Protein AF-A0A1W9PV02-F1 (afdb_monomer_lite)

pLDDT: mean 83.97, std 14.7, range [39.72, 98.38]

Radius of gyration: 19.06 Å; chains: 1; bounding box: 43×44×53 Å

Foldseek 3Di:
DQAAKWKAAPPPRDIDRDDQQDQADPPPRGRAIAIDGDQDLCCLVVLVVQLVPPPQALCSPVNLALAPDQDPDDPRHHSFDWDQPCVVCVVVVHRGDIDRQNLPGPLRHLCSLLVRLSCRNVVADAADDDDPVSVVVVVVVVHDYDDDPDDPVVVLVVQVVVQVVPPPHDRDDPALSGNSNLQSLLSSLVSQFQVCLVVDDPPPAQASTEEDQEDEDDDDPCSNVNSVQVNVVVCCSNRRYVDGHHYDD

Sequence (249 aa):
MSENLYVECLDCGYQEDYCPNEFYCPKCNGKWRIARYGENPALGKKLLERIQHRPFDLWRYIELLPIKERPDISMSEGGTPLHHAKDLGMMLGLKNLYIKDERQNPTNSFKDRQAVITMSALQKELPSLVPVEKMREVAIYGTQVIKVTASYDQTKAVAAQFAKQQTGSLYLEKGTQSVPTLEAMKTVGFEIAEQLAEKLPKEGAATPWRTPDWYFQALSGGVGAVGVMKGYRELRRMGLVDSVPKIAG

Structure (mmCIF, N/CA/C/O backbone):
data_AF-A0A1W9PV02-F1
#
_entry.id   AF-A0A1W9PV02-F1
#
loop_
_atom_site.group_PDB
_atom_site.id
_atom_site.type_symbol
_atom_site.label_atom_id
_atom_site.label_alt_id
_atom_site.label_comp_id
_atom_site.label_asym_id
_atom_site.label_entity_id
_atom_site.label_seq_id
_atom_site.pdbx_PDB_ins_code
_atom_site.Cartn_x
_atom_site.Cartn_y
_atom_site.Cartn_z
_atom_site.occupancy
_atom_site.B_iso_or_equiv
_atom_site.auth_seq_id
_atom_site.auth_comp_id
_atom_site.auth_asym_id
_atom_site.auth_atom_id
_atom_site.pdbx_PDB_model_num
ATOM 1 N N . MET A 1 1 ? 3.272 17.953 0.849 1.00 52.72 1 MET A N 1
ATOM 2 C CA . MET A 1 1 ? 1.861 17.957 1.279 1.00 52.72 1 MET A CA 1
ATOM 3 C C . MET A 1 1 ? 1.024 17.359 0.165 1.00 52.72 1 MET A C 1
ATOM 5 O O . MET A 1 1 ? 1.331 17.626 -0.994 1.00 52.72 1 MET A O 1
ATOM 9 N N . SER A 1 2 ? 0.048 16.518 0.503 1.00 60.38 2 SER A N 1
ATOM 10 C CA . SER A 1 2 ? -0.931 15.979 -0.442 1.00 60.38 2 SER A CA 1
ATOM 11 C C . SER A 1 2 ? -1.824 17.118 -0.941 1.00 60.38 2 SER A C 1
ATOM 13 O O . SER A 1 2 ? -2.666 17.634 -0.212 1.00 60.38 2 SER A O 1
ATOM 15 N N . GLU 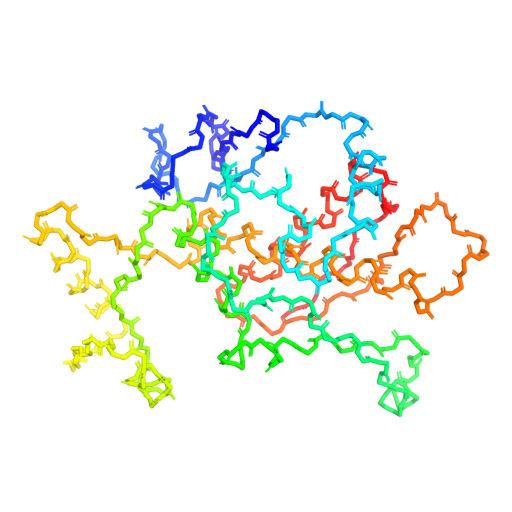A 1 3 ? -1.578 17.583 -2.166 1.00 64.88 3 GLU A N 1
ATOM 16 C CA . GLU A 1 3 ? -2.359 18.666 -2.771 1.00 64.88 3 GLU A CA 1
ATOM 17 C C . GLU A 1 3 ? -3.797 18.176 -3.017 1.00 64.88 3 GLU A C 1
ATOM 19 O O . GLU A 1 3 ? -4.015 17.152 -3.670 1.00 64.88 3 GLU A O 1
ATOM 24 N N . ASN A 1 4 ? -4.780 18.906 -2.481 1.00 79.56 4 ASN A N 1
ATOM 25 C CA . ASN A 1 4 ? -6.214 18.647 -2.653 1.00 79.56 4 ASN A CA 1
ATOM 26 C C . ASN A 1 4 ? -6.646 17.225 -2.236 1.00 79.56 4 ASN A C 1
ATOM 28 O O . ASN A 1 4 ? -7.285 16.510 -3.009 1.00 79.56 4 ASN A O 1
ATOM 32 N N . LEU A 1 5 ? -6.270 16.799 -1.026 1.00 89.44 5 LEU A N 1
ATOM 33 C CA . LEU A 1 5 ? -6.787 15.577 -0.408 1.00 89.44 5 LEU A CA 1
ATOM 34 C C . LEU A 1 5 ? -8.263 15.749 -0.022 1.00 89.44 5 LEU A C 1
ATOM 36 O O . LEU A 1 5 ? -8.593 16.611 0.787 1.00 89.44 5 LEU A O 1
ATOM 40 N N . TYR A 1 6 ? -9.119 14.865 -0.521 1.00 92.06 6 TYR A N 1
ATOM 41 C CA . TYR A 1 6 ? -10.520 14.746 -0.116 1.00 92.06 6 TYR A CA 1
ATOM 42 C C . TYR A 1 6 ? -10.904 13.272 0.029 1.00 92.06 6 TYR A C 1
ATOM 44 O O . TYR A 1 6 ? -10.173 12.370 -0.391 1.00 92.06 6 TYR A O 1
ATOM 52 N N . VAL A 1 7 ? -12.053 13.005 0.635 1.00 93.44 7 VAL A N 1
ATOM 53 C CA . VAL A 1 7 ? -12.627 11.664 0.726 1.00 93.44 7 VAL A CA 1
ATOM 54 C C . VAL A 1 7 ? -13.891 11.584 -0.104 1.00 93.44 7 VAL A C 1
ATOM 56 O O . VAL A 1 7 ? -14.725 12.478 -0.072 1.00 93.44 7 VAL A O 1
ATOM 59 N N . GLU A 1 8 ? -14.039 10.479 -0.824 1.00 94.50 8 GLU A N 1
ATOM 60 C CA . GLU A 1 8 ? -15.215 10.147 -1.620 1.00 94.50 8 GLU A CA 1
ATOM 61 C C . GLU A 1 8 ? -15.920 8.921 -1.018 1.00 94.50 8 GLU A C 1
ATOM 63 O O . GLU A 1 8 ? -15.282 7.916 -0.687 1.00 94.50 8 GLU A O 1
ATOM 68 N N . CYS A 1 9 ? -17.244 8.972 -0.882 1.00 94.62 9 CYS A N 1
ATOM 69 C CA . CYS A 1 9 ? -18.059 7.810 -0.540 1.00 94.62 9 CYS A CA 1
ATOM 70 C C . CYS A 1 9 ? -18.290 6.935 -1.778 1.00 94.62 9 CYS A C 1
ATOM 72 O O . CYS A 1 9 ? -18.848 7.401 -2.769 1.00 94.62 9 CYS A O 1
ATOM 74 N N . LEU A 1 10 ? -17.943 5.650 -1.697 1.00 92.56 10 LEU A N 1
ATOM 75 C CA . LEU A 1 10 ? -18.121 4.703 -2.801 1.00 92.56 10 LEU A CA 1
ATOM 76 C C . LEU A 1 10 ? -19.589 4.319 -3.052 1.00 92.56 10 LEU A C 1
ATOM 78 O O . LEU A 1 10 ? -19.902 3.855 -4.142 1.00 92.56 10 LEU A O 1
ATOM 82 N N . ASP A 1 11 ? -20.479 4.533 -2.077 1.00 94.00 11 ASP A N 1
ATOM 83 C CA . ASP A 1 11 ? -21.897 4.174 -2.197 1.00 94.00 11 ASP A CA 1
ATOM 84 C C . ASP A 1 11 ? -22.733 5.284 -2.861 1.00 94.00 11 ASP A C 1
ATOM 86 O O . ASP A 1 11 ? -23.641 4.998 -3.636 1.00 94.00 11 ASP A O 1
ATOM 90 N N . CYS A 1 12 ? -22.458 6.561 -2.556 1.00 96.06 12 CYS A N 1
ATOM 91 C CA . CYS A 1 12 ? -23.278 7.690 -3.030 1.00 96.06 12 CYS A CA 1
ATOM 92 C C . CYS A 1 12 ? -22.503 8.820 -3.725 1.00 96.06 12 CYS A C 1
ATOM 94 O O . CYS A 1 12 ? -23.112 9.822 -4.106 1.00 96.06 12 CYS A O 1
ATOM 96 N N . GLY A 1 13 ? -21.178 8.702 -3.847 1.00 95.81 13 GLY A N 1
ATOM 97 C CA . GLY A 1 13 ? -20.318 9.699 -4.488 1.00 95.81 13 GLY A CA 1
ATOM 98 C C . GLY A 1 13 ? -20.156 11.011 -3.715 1.00 95.81 13 GLY A C 1
ATOM 99 O O . GLY A 1 13 ? -19.596 11.957 -4.257 1.00 95.81 13 GLY A O 1
ATOM 100 N N . TYR A 1 14 ? -20.652 11.112 -2.475 1.00 96.19 14 TYR A N 1
ATOM 101 C CA . TYR A 1 14 ? -20.457 12.310 -1.651 1.00 96.19 14 TYR A CA 1
ATOM 102 C C . TYR A 1 14 ? -18.968 12.559 -1.399 1.00 96.19 14 TYR A C 1
ATOM 104 O O . TYR A 1 14 ? -18.235 11.616 -1.096 1.00 96.19 14 TYR A O 1
ATOM 112 N N . GLN A 1 15 ? -18.552 13.817 -1.522 1.00 95.50 15 GLN A N 1
ATOM 113 C CA . GLN A 1 15 ? -17.172 14.255 -1.358 1.00 95.50 15 GLN A CA 1
ATOM 114 C C . GLN A 1 15 ? -17.078 15.284 -0.239 1.00 95.50 15 GLN A C 1
ATOM 116 O O . GLN A 1 15 ? -17.941 16.154 -0.124 1.00 95.50 15 GLN A O 1
ATOM 121 N N . GLU A 1 16 ? -16.023 15.184 0.558 1.00 93.31 16 GLU A N 1
ATOM 122 C CA . GLU A 1 16 ? -15.741 16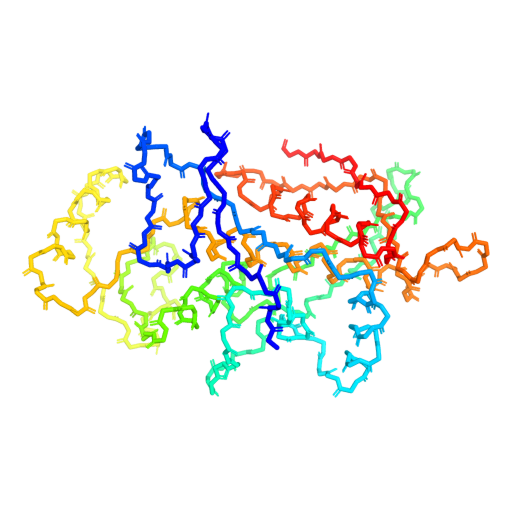.101 1.660 1.00 93.31 16 GLU A CA 1
ATOM 123 C C . GLU A 1 16 ? -14.251 16.118 1.996 1.00 93.31 16 GLU A C 1
ATOM 125 O O . GLU A 1 16 ? -13.491 15.239 1.575 1.00 93.31 16 GLU A O 1
ATOM 130 N N . ASP A 1 17 ? -13.839 17.106 2.783 1.00 91.50 17 ASP A N 1
ATOM 131 C CA . ASP A 1 17 ? -12.475 17.180 3.287 1.00 91.50 17 ASP A CA 1
ATOM 132 C C . ASP A 1 17 ? -12.152 15.972 4.171 1.00 91.50 17 ASP A C 1
ATOM 134 O O . ASP A 1 17 ? -12.984 15.448 4.915 1.00 91.50 17 ASP A O 1
ATOM 138 N N . TYR A 1 18 ? -10.908 15.503 4.095 1.00 89.19 18 TYR A N 1
ATOM 139 C CA . TYR A 1 18 ? -10.498 14.341 4.869 1.00 89.19 18 TYR A CA 1
ATOM 140 C C . TYR A 1 18 ? -10.452 14.637 6.375 1.00 89.19 18 TYR A C 1
ATOM 142 O O . TYR A 1 18 ? -9.609 15.403 6.847 1.00 89.19 18 TYR A O 1
ATOM 150 N N . CYS A 1 19 ? -11.297 13.935 7.133 1.00 84.81 19 CYS A N 1
ATOM 151 C CA . CYS A 1 19 ? -11.252 13.878 8.589 1.00 84.81 19 CYS A CA 1
ATOM 152 C C . CYS A 1 19 ? -10.965 12.436 9.065 1.00 84.81 19 CYS A C 1
ATOM 154 O O . CYS A 1 19 ? -11.769 11.535 8.810 1.00 84.81 19 CYS A O 1
ATOM 156 N N . PRO A 1 20 ? -9.856 12.179 9.790 1.00 78.44 20 PRO A N 1
ATOM 157 C CA . PRO A 1 20 ? -9.449 10.826 10.198 1.00 78.44 20 PRO A CA 1
ATOM 158 C C . PRO A 1 20 ? -10.357 10.194 11.273 1.00 78.44 20 PRO A C 1
ATOM 160 O O . PRO A 1 20 ? -10.307 8.984 11.497 1.00 78.44 20 PRO A O 1
ATOM 163 N N . ASN A 1 21 ? -11.186 11.003 11.943 1.00 77.69 21 ASN A N 1
ATOM 164 C CA . ASN A 1 21 ? -12.129 10.551 12.973 1.00 77.69 21 ASN A CA 1
ATOM 165 C C . ASN A 1 21 ? -13.513 10.187 12.412 1.00 77.69 21 ASN A C 1
ATOM 167 O O . ASN A 1 21 ? -14.372 9.707 13.154 1.00 77.69 21 ASN A O 1
ATOM 171 N N . GLU A 1 22 ? -13.743 10.403 11.118 1.00 82.69 22 GLU A N 1
ATOM 172 C CA . GLU A 1 22 ? -15.023 10.131 10.479 1.00 82.69 22 GLU A CA 1
ATOM 173 C C . GLU A 1 22 ? -14.954 8.854 9.645 1.00 82.69 22 GLU A C 1
ATOM 175 O O . GLU A 1 22 ? -14.157 8.716 8.718 1.00 82.69 22 GLU A O 1
ATOM 180 N N . PHE A 1 23 ? -15.839 7.907 9.941 1.00 82.75 23 PHE A N 1
ATOM 181 C CA . PHE A 1 23 ? -15.818 6.582 9.312 1.00 82.75 23 PHE A CA 1
ATOM 182 C C . PHE A 1 23 ? -16.976 6.344 8.347 1.00 82.75 23 PHE A C 1
ATOM 184 O O . PHE A 1 23 ? -16.875 5.501 7.460 1.00 82.75 23 PHE A O 1
ATOM 191 N N . TYR A 1 24 ? -18.075 7.077 8.511 1.00 89.31 24 TYR A N 1
ATOM 192 C CA . TYR A 1 24 ? -19.290 6.897 7.727 1.00 89.31 24 TYR A CA 1
ATOM 193 C C . TYR A 1 24 ? -19.567 8.140 6.902 1.00 89.31 24 TYR A C 1
ATOM 195 O O . TYR A 1 24 ? -19.273 9.251 7.330 1.00 89.31 24 TYR A O 1
ATOM 203 N N . CYS A 1 25 ? -20.141 7.945 5.721 1.00 91.69 25 CYS A N 1
ATOM 204 C CA . CYS A 1 25 ? -20.588 9.059 4.904 1.00 91.69 25 CYS A CA 1
ATOM 205 C C . CYS A 1 25 ? -21.727 9.808 5.621 1.00 91.69 25 CYS A C 1
ATOM 207 O O . CYS A 1 25 ? -22.730 9.169 5.954 1.00 91.69 25 CYS A O 1
ATOM 209 N N . PRO A 1 26 ? -21.653 11.139 5.794 1.00 93.31 26 PRO A N 1
ATOM 210 C CA . PRO A 1 26 ? -22.709 11.902 6.463 1.00 93.31 26 PRO A CA 1
ATOM 211 C C . PRO A 1 26 ? -24.018 11.943 5.657 1.00 93.31 26 PRO A C 1
ATOM 213 O O . PRO A 1 26 ? -25.077 12.208 6.217 1.00 93.31 26 PRO A O 1
ATOM 216 N N . LYS A 1 27 ? -23.969 11.650 4.348 1.00 95.12 27 LYS A N 1
ATOM 217 C CA . LYS A 1 27 ? -25.133 11.679 3.449 1.00 95.12 27 LYS A CA 1
ATOM 218 C C . LYS A 1 27 ? -25.919 10.366 3.412 1.00 95.12 27 LYS A C 1
ATOM 220 O O . LYS A 1 27 ? -27.142 10.392 3.462 1.00 95.12 27 LYS A O 1
ATOM 225 N N . CYS A 1 28 ? -25.239 9.226 3.270 1.00 95.00 28 CYS A N 1
ATOM 226 C CA . CYS A 1 28 ? -25.895 7.917 3.105 1.00 95.00 28 CYS A CA 1
ATOM 227 C C . CYS A 1 28 ? -25.562 6.902 4.206 1.00 95.00 28 CYS A C 1
ATOM 229 O O . CYS A 1 28 ? -26.028 5.767 4.145 1.00 95.00 28 CYS A O 1
ATOM 231 N N . ASN A 1 29 ? -24.733 7.278 5.186 1.00 92.81 29 ASN A N 1
ATOM 232 C CA . ASN A 1 29 ? -24.205 6.386 6.221 1.00 92.81 29 ASN A CA 1
ATOM 233 C C . ASN A 1 29 ? -23.394 5.188 5.671 1.00 92.81 29 ASN A C 1
ATOM 235 O O . ASN A 1 29 ? -23.190 4.182 6.355 1.00 92.81 29 ASN A O 1
ATOM 239 N N . GLY A 1 30 ? -22.922 5.298 4.424 1.00 89.81 30 GLY A N 1
ATOM 240 C CA . GLY A 1 30 ? -22.062 4.320 3.765 1.00 89.81 30 GLY A CA 1
ATOM 241 C C . GLY A 1 30 ? -20.729 4.152 4.489 1.00 89.81 30 GLY A C 1
ATOM 242 O O . GLY A 1 30 ? -20.164 5.120 5.003 1.00 89.81 30 GLY A O 1
ATOM 243 N N . LYS A 1 31 ? -20.226 2.915 4.541 1.00 88.00 31 LYS A N 1
ATOM 244 C CA . LYS A 1 31 ? -19.002 2.552 5.288 1.00 88.00 31 LYS A CA 1
ATOM 245 C C . LYS A 1 31 ? -17.740 2.597 4.433 1.00 88.00 31 LYS A C 1
ATOM 247 O O . LYS A 1 31 ? -16.636 2.516 4.960 1.00 88.00 31 LYS A O 1
ATOM 252 N N . TRP A 1 32 ? -17.907 2.667 3.117 1.00 88.31 32 TRP A N 1
ATOM 253 C CA . TRP A 1 32 ? -16.809 2.599 2.168 1.00 88.31 32 TRP A CA 1
ATOM 254 C C . TRP A 1 32 ? -16.475 3.997 1.678 1.00 88.31 32 TRP A C 1
ATOM 256 O O . TRP A 1 32 ? -17.158 4.578 0.834 1.00 88.31 32 TRP A O 1
ATOM 266 N N . ARG A 1 33 ? -15.413 4.541 2.260 1.00 90.88 33 ARG A N 1
ATOM 267 C CA . ARG A 1 33 ? -14.875 5.861 1.961 1.00 90.88 33 ARG A CA 1
ATOM 268 C C . ARG A 1 33 ? -13.450 5.700 1.450 1.00 90.88 33 ARG A C 1
ATOM 270 O O . ARG A 1 33 ? -12.713 4.844 1.935 1.00 90.88 33 ARG A O 1
ATOM 277 N N . ILE A 1 34 ? -13.065 6.490 0.457 1.00 91.75 34 ILE A N 1
ATOM 278 C CA . ILE A 1 34 ? -11.752 6.390 -0.180 1.00 91.75 34 ILE A CA 1
ATOM 279 C C . ILE A 1 34 ? -11.108 7.766 -0.290 1.00 91.75 34 ILE A C 1
ATOM 281 O O . ILE A 1 34 ? -11.747 8.720 -0.723 1.00 91.75 34 ILE A O 1
ATOM 285 N N . ALA A 1 35 ? -9.831 7.865 0.079 1.00 92.75 35 ALA A N 1
ATOM 286 C CA . ALA A 1 35 ? -9.073 9.087 -0.137 1.00 92.75 35 ALA A CA 1
ATOM 287 C C . ALA A 1 35 ? -8.781 9.284 -1.628 1.00 92.75 35 ALA A C 1
ATOM 289 O O . ALA A 1 35 ? -8.384 8.354 -2.351 1.00 92.75 35 ALA A O 1
ATOM 290 N N . ARG A 1 36 ? -8.947 10.521 -2.068 1.00 91.50 36 ARG A N 1
ATOM 291 C CA . ARG A 1 36 ? -8.633 11.029 -3.394 1.00 91.50 36 ARG A CA 1
ATOM 292 C C . ARG A 1 36 ? -7.700 12.217 -3.252 1.00 91.50 36 ARG A C 1
ATOM 294 O O . ARG A 1 36 ? -7.742 12.939 -2.266 1.00 91.50 36 ARG A O 1
ATOM 301 N N . TYR A 1 37 ? -6.867 12.395 -4.260 1.00 87.62 37 TYR A N 1
ATOM 302 C CA . TYR A 1 37 ? -5.889 13.468 -4.339 1.00 87.62 37 TYR A CA 1
ATOM 303 C C . TYR A 1 37 ? -6.182 14.231 -5.625 1.00 87.62 37 TYR A C 1
ATOM 305 O O . TYR A 1 37 ? -6.598 13.611 -6.612 1.00 87.62 37 TYR A O 1
ATOM 313 N N . GLY A 1 38 ? -6.013 15.552 -5.609 1.00 77.56 38 GLY A N 1
ATOM 314 C CA . GLY A 1 38 ? -6.254 16.371 -6.791 1.00 77.56 38 GLY A CA 1
ATOM 315 C C . GLY A 1 38 ? -5.418 15.907 -7.977 1.00 77.56 38 GLY A C 1
ATOM 316 O O . GLY A 1 38 ? -4.294 15.424 -7.823 1.00 77.56 38 GLY A O 1
ATOM 317 N N . GLU A 1 39 ? -5.970 16.059 -9.177 1.00 73.50 39 GLU A N 1
ATOM 318 C CA . GLU A 1 39 ? -5.234 15.743 -10.392 1.00 73.50 39 GLU A CA 1
ATOM 319 C C . GLU A 1 39 ? -4.128 16.778 -10.599 1.00 73.50 39 GLU A C 1
ATOM 321 O O . GLU A 1 39 ? -4.375 17.946 -10.888 1.00 73.50 39 GLU A O 1
ATOM 326 N N . ASN A 1 40 ? -2.885 16.334 -10.438 1.00 77.06 40 ASN A N 1
ATOM 327 C CA . ASN A 1 40 ? -1.705 17.119 -10.753 1.00 77.06 40 ASN A CA 1
ATOM 328 C C . ASN A 1 40 ? -0.850 16.320 -11.750 1.00 77.06 40 ASN A C 1
ATOM 330 O O . ASN A 1 40 ? -0.115 15.418 -11.340 1.00 77.06 40 ASN A O 1
ATOM 334 N N . PRO A 1 41 ? -0.916 16.641 -13.056 1.00 73.00 41 PRO A N 1
ATOM 335 C CA . PRO A 1 41 ? -0.160 15.935 -14.093 1.00 73.00 41 PRO A CA 1
ATOM 336 C C . PRO A 1 41 ? 1.361 15.949 -13.873 1.00 73.00 41 PRO A C 1
ATOM 338 O O . PRO A 1 41 ? 2.067 15.063 -14.345 1.00 73.00 41 PRO A O 1
ATOM 341 N N . ALA A 1 42 ? 1.882 16.932 -13.130 1.00 84.06 42 ALA A N 1
ATOM 342 C CA . ALA A 1 42 ? 3.302 17.028 -12.801 1.00 84.06 42 ALA A CA 1
ATOM 343 C C . ALA A 1 42 ? 3.695 16.238 -11.538 1.00 84.06 42 ALA A C 1
ATOM 345 O O . ALA A 1 42 ? 4.887 16.152 -11.231 1.00 84.06 42 ALA A O 1
ATOM 346 N N . LEU A 1 43 ? 2.732 15.674 -10.796 1.00 85.62 43 LEU A N 1
ATOM 347 C CA . LEU A 1 43 ? 2.987 15.005 -9.518 1.00 85.62 43 LEU A CA 1
ATOM 348 C C . LEU A 1 43 ? 3.916 13.804 -9.674 1.00 85.62 43 LEU A C 1
ATOM 350 O O . LEU A 1 43 ? 4.832 13.666 -8.873 1.00 85.62 43 LEU A O 1
ATOM 354 N N . GLY A 1 44 ? 3.744 12.991 -10.721 1.00 88.62 44 GLY A N 1
ATOM 355 C CA . GLY A 1 44 ? 4.618 11.843 -10.981 1.00 88.62 44 GLY A CA 1
ATOM 356 C C . GLY A 1 44 ? 6.082 12.255 -11.152 1.00 88.62 44 GLY A C 1
ATOM 357 O O . GLY A 1 44 ? 6.959 11.732 -10.468 1.00 88.62 44 GLY A O 1
ATOM 358 N N . LYS A 1 45 ? 6.348 13.261 -11.996 1.00 90.56 45 LYS A N 1
ATOM 359 C CA . LYS A 1 45 ? 7.705 13.788 -12.215 1.00 90.56 45 LYS A CA 1
ATOM 360 C C . LYS A 1 45 ? 8.299 14.389 -10.936 1.00 90.56 45 LYS A C 1
ATOM 362 O O . LYS A 1 45 ? 9.410 14.032 -10.555 1.00 90.56 45 LYS A O 1
ATOM 367 N N . LYS A 1 46 ? 7.538 15.245 -10.243 1.00 91.31 46 LYS A N 1
ATOM 368 C CA . LYS A 1 46 ? 7.958 15.851 -8.967 1.00 91.31 46 LYS A CA 1
ATOM 369 C C . LYS A 1 46 ? 8.233 14.794 -7.897 1.00 91.31 46 LYS A C 1
ATOM 371 O O . LYS A 1 46 ? 9.163 14.952 -7.113 1.00 91.31 46 LYS A O 1
ATOM 376 N N . LEU A 1 47 ? 7.430 13.730 -7.847 1.00 91.38 47 LEU A N 1
ATOM 377 C CA . LEU A 1 47 ? 7.633 12.623 -6.919 1.00 91.38 47 LEU A CA 1
ATOM 378 C C . LEU A 1 47 ? 8.972 11.942 -7.200 1.00 91.38 47 LEU A C 1
ATOM 380 O O . LEU A 1 47 ? 9.776 11.834 -6.282 1.00 91.38 47 LEU A O 1
ATOM 384 N N . LEU A 1 48 ? 9.248 11.566 -8.455 1.00 93.38 48 LEU A N 1
ATOM 385 C CA . LEU A 1 48 ? 10.515 10.930 -8.839 1.00 93.38 48 LEU A CA 1
ATOM 386 C C . LEU A 1 48 ? 11.741 11.768 -8.458 1.00 93.38 48 LEU A C 1
ATOM 388 O O . LEU A 1 48 ? 12.714 11.214 -7.959 1.00 93.38 48 LEU A O 1
ATOM 392 N N . GLU A 1 49 ? 11.692 13.087 -8.650 1.00 93.19 49 GLU A N 1
ATOM 393 C CA . GLU A 1 49 ? 12.772 14.000 -8.245 1.00 93.19 49 GLU A CA 1
ATOM 394 C C . GLU A 1 49 ? 12.968 14.004 -6.719 1.00 93.19 49 GLU A C 1
ATOM 396 O O . GLU A 1 49 ? 14.090 13.937 -6.224 1.00 93.19 49 GLU A O 1
ATOM 401 N N . ARG A 1 50 ? 11.875 14.032 -5.948 1.00 91.56 50 ARG A N 1
ATOM 402 C CA . ARG A 1 50 ? 11.931 14.119 -4.480 1.00 91.56 50 ARG A CA 1
ATOM 403 C C . ARG A 1 50 ? 12.379 12.829 -3.808 1.00 91.56 50 ARG A C 1
ATOM 405 O O . ARG A 1 50 ? 13.082 12.885 -2.800 1.00 91.56 50 ARG A O 1
ATOM 412 N N . ILE A 1 51 ? 11.945 11.675 -4.311 1.00 93.62 51 ILE A N 1
ATOM 413 C CA . ILE A 1 51 ? 12.216 10.393 -3.651 1.00 93.62 51 ILE A CA 1
ATOM 414 C C . ILE A 1 51 ? 13.677 9.955 -3.784 1.00 93.62 51 ILE A C 1
ATOM 416 O O . ILE A 1 51 ? 14.152 9.216 -2.929 1.00 93.62 51 ILE A O 1
ATOM 420 N N . GLN A 1 52 ? 14.424 10.443 -4.781 1.00 90.69 52 GLN A N 1
ATOM 421 C CA . GLN A 1 52 ? 15.841 10.092 -4.973 1.00 90.69 52 GLN A CA 1
ATOM 422 C C . GLN A 1 52 ? 16.704 10.335 -3.728 1.00 90.69 52 GLN A C 1
ATOM 424 O O . GLN A 1 52 ? 17.675 9.617 -3.506 1.00 90.69 52 GLN A O 1
ATOM 429 N N . HIS A 1 53 ? 16.333 11.311 -2.898 1.00 88.75 53 HIS A N 1
ATOM 430 C CA . HIS A 1 53 ? 17.071 11.687 -1.690 1.00 88.75 53 HIS A CA 1
ATOM 431 C C . HIS A 1 53 ? 16.446 11.153 -0.394 1.00 88.75 53 HIS A C 1
ATOM 433 O O . HIS A 1 53 ? 16.886 11.512 0.696 1.00 88.75 53 HIS A O 1
ATOM 439 N N . ARG A 1 54 ? 15.399 10.328 -0.490 1.00 92.31 54 ARG A N 1
ATOM 440 C CA . ARG A 1 54 ? 14.705 9.762 0.671 1.00 92.31 54 ARG A CA 1
ATOM 441 C C . ARG A 1 54 ? 15.181 8.340 0.952 1.00 92.31 54 ARG A C 1
ATOM 443 O O . ARG A 1 54 ? 15.517 7.628 0.002 1.00 92.31 54 ARG A O 1
ATOM 450 N N . PRO A 1 55 ? 15.147 7.894 2.220 1.00 93.25 55 PRO A N 1
ATOM 451 C CA . PRO A 1 55 ? 15.260 6.474 2.527 1.00 93.25 55 PRO A CA 1
ATOM 452 C C . PRO A 1 55 ? 14.179 5.673 1.788 1.00 93.25 55 PRO A C 1
ATOM 454 O O . PRO A 1 55 ? 13.137 6.204 1.383 1.00 93.25 55 PRO A O 1
ATOM 457 N N . PHE A 1 56 ? 14.447 4.388 1.571 1.00 95.00 56 PHE A N 1
ATOM 458 C CA . PHE A 1 56 ? 13.467 3.472 1.000 1.00 95.00 56 PHE A CA 1
ATOM 459 C C . PHE A 1 56 ? 12.600 2.902 2.125 1.00 95.00 56 PHE A C 1
ATOM 461 O O . PHE A 1 56 ? 12.837 1.797 2.591 1.00 95.00 56 PHE A O 1
ATOM 468 N N . ASP A 1 57 ? 11.641 3.699 2.590 1.00 93.12 57 ASP A N 1
ATOM 469 C CA . ASP A 1 57 ? 10.658 3.362 3.623 1.00 93.12 57 ASP A CA 1
ATOM 470 C C . ASP A 1 57 ? 9.246 3.798 3.177 1.00 93.12 57 ASP A C 1
ATOM 472 O O . ASP A 1 57 ? 9.055 4.337 2.081 1.00 93.12 57 ASP A O 1
ATOM 476 N N . LEU A 1 58 ? 8.233 3.575 4.015 1.00 93.06 58 LEU A N 1
ATOM 477 C CA . LEU A 1 58 ? 6.855 3.989 3.744 1.00 93.06 58 LEU A CA 1
ATOM 478 C C . LEU A 1 58 ? 6.733 5.508 3.499 1.00 93.06 58 LEU A C 1
ATOM 480 O O . LEU A 1 58 ? 5.936 5.947 2.662 1.00 93.06 58 LEU A O 1
ATOM 484 N N . TRP A 1 59 ? 7.532 6.313 4.205 1.00 92.19 59 TRP A N 1
ATOM 485 C CA . TRP A 1 59 ? 7.494 7.780 4.171 1.00 92.19 59 TRP A CA 1
ATOM 486 C C . TRP A 1 59 ? 8.072 8.374 2.895 1.00 92.19 59 TRP A C 1
ATOM 488 O O . TRP A 1 59 ? 7.800 9.537 2.576 1.00 92.19 59 TRP A O 1
ATOM 498 N N . ARG A 1 60 ? 8.795 7.567 2.115 1.00 93.44 60 ARG A N 1
ATOM 499 C CA . ARG A 1 60 ? 9.220 7.894 0.753 1.00 93.44 60 ARG A CA 1
ATOM 500 C C . ARG A 1 60 ? 8.085 8.482 -0.087 1.00 93.44 60 ARG A C 1
ATOM 502 O O . ARG A 1 60 ? 8.343 9.400 -0.861 1.00 93.44 60 ARG A O 1
ATOM 509 N N . TYR A 1 61 ? 6.844 8.035 0.115 1.00 93.38 61 TYR A N 1
ATOM 510 C CA . TYR A 1 61 ? 5.671 8.422 -0.681 1.00 93.38 61 TYR A CA 1
ATOM 511 C C . TYR A 1 61 ? 4.691 9.355 0.052 1.00 93.38 61 TYR A C 1
ATOM 513 O O . TYR A 1 61 ? 3.500 9.352 -0.260 1.00 93.38 61 TYR A O 1
ATOM 521 N N . ILE A 1 62 ? 5.156 10.142 1.028 1.00 90.81 62 ILE A N 1
ATOM 522 C CA . ILE A 1 62 ? 4.303 10.977 1.897 1.00 90.81 62 ILE A CA 1
ATOM 523 C C . ILE A 1 62 ? 3.330 11.909 1.154 1.00 90.81 62 ILE A C 1
ATOM 525 O O . ILE A 1 62 ? 2.221 12.135 1.628 1.00 90.81 62 ILE A O 1
ATOM 529 N N . GLU A 1 63 ? 3.680 12.421 -0.028 1.00 89.00 63 GLU A N 1
ATOM 530 C CA . GLU A 1 63 ? 2.780 13.252 -0.844 1.00 89.00 63 GLU A CA 1
ATOM 531 C C . GLU A 1 63 ? 1.521 12.527 -1.304 1.00 89.00 63 GLU A C 1
ATOM 533 O O . GLU A 1 63 ? 0.521 13.169 -1.617 1.00 89.00 63 GLU A O 1
ATOM 538 N N . LEU A 1 64 ? 1.580 11.202 -1.354 1.00 91.50 64 LEU A N 1
ATOM 539 C CA . LEU A 1 64 ? 0.470 10.344 -1.714 1.00 91.50 64 LEU A CA 1
ATOM 540 C C . LEU A 1 64 ? -0.193 9.774 -0.466 1.00 91.50 64 LEU A C 1
ATOM 542 O O . LEU A 1 64 ? -0.887 8.781 -0.578 1.00 91.50 64 LEU A O 1
ATOM 546 N N . LEU A 1 65 ? 0.025 10.314 0.726 1.00 91.75 65 LEU A N 1
ATOM 547 C CA . LEU A 1 65 ? -0.584 9.797 1.946 1.00 91.75 65 LEU A CA 1
ATOM 548 C C . LEU A 1 65 ? -1.506 10.851 2.568 1.00 91.75 65 LEU A C 1
ATOM 550 O O . LEU A 1 65 ? -1.308 12.056 2.362 1.00 91.75 65 LEU A O 1
ATOM 554 N N . PRO A 1 66 ? -2.526 10.427 3.339 1.00 88.75 66 PRO A N 1
ATOM 555 C CA . PRO A 1 66 ? -3.470 11.335 3.974 1.00 88.75 66 PRO A CA 1
ATOM 556 C C . PRO A 1 66 ? -2.866 11.936 5.257 1.00 88.75 66 PRO A C 1
ATOM 558 O O . PRO A 1 66 ? -3.472 11.907 6.325 1.00 88.75 66 PRO A O 1
ATOM 561 N N . ILE A 1 67 ? -1.626 12.418 5.154 1.00 85.19 67 ILE A N 1
ATOM 562 C CA . ILE A 1 67 ? -0.769 12.858 6.250 1.00 85.19 67 ILE A CA 1
ATOM 563 C C . ILE A 1 67 ? -0.312 14.286 5.958 1.00 85.19 67 ILE A C 1
ATOM 565 O O . ILE A 1 67 ? 0.189 14.577 4.870 1.00 85.19 67 ILE A O 1
ATOM 569 N N . LYS A 1 68 ? -0.492 15.182 6.933 1.00 75.19 68 LYS A N 1
ATOM 570 C CA . LYS A 1 68 ? -0.069 16.585 6.814 1.00 75.19 68 LYS A CA 1
ATOM 571 C C . LYS A 1 68 ? 1.447 16.718 6.947 1.00 75.19 68 LYS A C 1
ATOM 573 O O . LYS A 1 68 ? 2.079 17.362 6.112 1.00 75.19 68 LYS A O 1
ATOM 578 N N . GLU A 1 69 ? 2.016 16.058 7.952 1.00 74.69 69 GLU A N 1
ATOM 579 C CA . GLU A 1 69 ? 3.431 16.136 8.322 1.00 74.69 69 GLU A CA 1
ATOM 580 C C . GLU A 1 69 ? 3.959 14.750 8.705 1.00 74.69 69 GLU A C 1
ATOM 582 O O . GLU A 1 69 ? 3.217 13.927 9.245 1.00 74.69 69 GLU A O 1
ATOM 587 N N . ARG A 1 70 ? 5.231 14.471 8.393 1.00 77.69 70 ARG A N 1
ATOM 588 C CA . ARG A 1 70 ? 5.880 13.209 8.777 1.00 77.69 70 ARG A CA 1
ATOM 589 C C . ARG A 1 70 ? 5.946 13.145 10.311 1.00 77.69 70 ARG A C 1
ATOM 591 O O . ARG A 1 70 ? 6.367 14.138 10.897 1.00 77.69 70 ARG A O 1
ATOM 598 N N . PRO A 1 71 ? 5.579 12.024 10.953 1.00 74.12 71 PRO A N 1
ATOM 599 C CA . PRO A 1 71 ? 5.706 11.902 12.402 1.00 74.12 71 PRO A CA 1
ATOM 600 C C . PRO A 1 71 ? 7.180 11.903 12.831 1.00 74.12 71 PRO A C 1
ATOM 602 O O . PRO A 1 71 ? 8.039 11.370 12.123 1.00 74.12 71 PRO A O 1
ATOM 605 N N . ASP A 1 72 ? 7.447 12.426 14.028 1.00 66.56 72 ASP A N 1
ATOM 606 C CA . ASP A 1 72 ? 8.777 12.376 14.655 1.00 66.56 72 ASP A CA 1
ATOM 607 C C . ASP A 1 72 ? 9.186 10.943 15.032 1.00 66.56 72 ASP A C 1
ATOM 609 O O . ASP A 1 72 ? 10.367 10.600 15.034 1.00 66.56 72 ASP A O 1
ATOM 613 N N . ILE A 1 73 ? 8.200 10.087 15.324 1.00 63.75 73 ILE A N 1
ATOM 614 C CA . ILE A 1 73 ? 8.398 8.685 15.698 1.00 63.75 73 ILE A CA 1
ATOM 615 C C . ILE A 1 73 ? 7.949 7.793 14.538 1.00 63.75 73 ILE A C 1
ATOM 617 O O . ILE A 1 73 ? 6.776 7.755 14.171 1.00 63.75 73 ILE A O 1
ATOM 621 N N . SER A 1 74 ? 8.903 7.060 13.971 1.00 74.69 74 SER A N 1
ATOM 622 C CA . SER A 1 74 ? 8.718 6.076 12.903 1.00 74.69 74 SER A CA 1
ATOM 623 C C . SER A 1 74 ? 9.742 4.966 13.112 1.00 74.69 74 SER A C 1
ATOM 625 O O . SER A 1 74 ? 10.917 5.258 13.338 1.00 74.69 74 SER A O 1
ATOM 627 N N . MET A 1 75 ? 9.334 3.704 12.992 1.00 81.00 75 MET A N 1
ATOM 628 C CA . MET A 1 75 ? 10.239 2.558 13.151 1.00 81.00 75 MET A CA 1
ATOM 629 C C . MET A 1 75 ? 10.820 2.071 11.816 1.00 81.00 75 MET A C 1
ATOM 631 O O . MET A 1 75 ? 11.365 0.974 11.741 1.00 81.00 75 MET A O 1
ATOM 635 N N . SER A 1 76 ? 10.747 2.904 10.773 1.00 84.25 76 SER A N 1
ATOM 636 C CA . SER A 1 76 ? 11.152 2.564 9.400 1.00 84.25 76 SER A CA 1
ATOM 637 C C . SER A 1 76 ? 10.253 1.487 8.793 1.00 84.25 76 SER A C 1
ATOM 639 O O . SER A 1 76 ? 10.721 0.544 8.161 1.00 84.25 76 SER A O 1
ATOM 641 N N . GLU A 1 77 ? 8.944 1.622 9.010 1.00 92.12 77 GLU A N 1
ATOM 642 C CA . GLU A 1 77 ? 7.932 0.767 8.405 1.00 92.12 77 GLU A CA 1
ATOM 643 C C . GLU A 1 77 ? 8.004 0.847 6.877 1.00 92.12 77 GLU A C 1
ATOM 645 O O . GLU A 1 77 ? 8.296 1.891 6.288 1.00 92.12 77 GLU A O 1
ATOM 650 N N . GLY A 1 78 ? 7.674 -0.256 6.218 1.00 94.62 78 GLY A N 1
ATOM 651 C CA . GLY A 1 78 ? 7.822 -0.400 4.781 1.00 94.62 78 GLY A CA 1
ATOM 652 C C . GLY A 1 78 ? 9.263 -0.631 4.349 1.00 94.62 78 GLY A C 1
ATOM 653 O O . GLY A 1 78 ? 10.059 -1.198 5.090 1.00 94.62 78 GLY A O 1
ATOM 654 N N . GLY A 1 79 ? 9.574 -0.305 3.095 1.00 95.50 79 GLY A N 1
ATOM 655 C CA . GLY A 1 79 ? 10.911 -0.549 2.550 1.00 95.50 79 GLY A CA 1
ATOM 656 C C . GLY A 1 79 ? 11.288 -2.027 2.426 1.00 95.50 79 GLY A C 1
ATOM 657 O O . GLY A 1 79 ? 12.457 -2.374 2.263 1.00 95.50 79 GLY A O 1
ATOM 658 N N . THR A 1 80 ? 10.305 -2.920 2.520 1.00 97.12 80 THR A N 1
ATOM 659 C CA . THR A 1 80 ? 10.543 -4.354 2.680 1.00 97.12 80 THR A CA 1
ATOM 660 C C . THR A 1 80 ? 11.143 -4.969 1.413 1.00 97.12 80 THR A C 1
ATOM 662 O O . THR A 1 80 ? 10.922 -4.475 0.297 1.00 97.12 80 THR A O 1
ATOM 665 N N . PRO A 1 81 ? 11.912 -6.058 1.523 1.00 97.69 81 PRO A N 1
ATOM 666 C CA . PRO A 1 81 ? 12.572 -6.637 0.367 1.00 97.69 81 PRO A CA 1
ATOM 667 C C . PRO A 1 81 ? 11.581 -7.291 -0.604 1.00 97.69 81 PRO A C 1
ATOM 669 O O . PRO A 1 81 ? 10.579 -7.901 -0.225 1.00 97.69 81 PRO A O 1
ATOM 672 N N . LEU A 1 82 ? 11.907 -7.181 -1.892 1.00 98.31 82 LEU A N 1
ATOM 673 C CA . LEU A 1 82 ? 11.271 -7.919 -2.978 1.00 98.31 82 LEU A CA 1
ATOM 674 C C . LEU A 1 82 ? 12.246 -8.994 -3.475 1.00 98.31 82 LEU A C 1
ATOM 676 O O . LEU A 1 82 ? 13.193 -8.708 -4.217 1.00 98.31 82 LEU A O 1
ATOM 680 N N . HIS A 1 83 ? 12.039 -10.231 -3.037 1.00 97.94 83 HIS A N 1
ATOM 681 C CA . HIS A 1 83 ? 12.906 -11.361 -3.360 1.00 97.94 83 HIS A CA 1
ATOM 682 C C . HIS A 1 83 ? 12.543 -11.950 -4.717 1.00 97.94 83 HIS A C 1
ATOM 684 O O . HIS A 1 83 ? 11.374 -12.201 -4.984 1.00 97.94 83 HIS A O 1
ATOM 690 N N . HIS A 1 84 ? 13.537 -12.216 -5.564 1.00 97.75 84 HIS A N 1
ATOM 691 C CA . HIS A 1 84 ? 13.337 -12.999 -6.786 1.00 97.75 84 HIS A CA 1
ATOM 692 C C . HIS A 1 84 ? 13.384 -14.484 -6.425 1.00 97.75 84 HIS A C 1
ATOM 694 O O . HIS A 1 84 ? 14.453 -15.016 -6.129 1.00 97.75 84 HIS A O 1
ATOM 700 N N . ALA A 1 85 ? 12.230 -15.147 -6.426 1.00 97.38 85 ALA A N 1
ATOM 701 C CA . ALA A 1 85 ? 12.099 -16.557 -6.081 1.00 97.38 85 ALA A CA 1
ATOM 702 C C . ALA A 1 85 ? 12.448 -17.431 -7.295 1.00 97.38 85 ALA A C 1
ATOM 704 O O . ALA A 1 85 ? 11.569 -18.016 -7.924 1.00 97.38 85 ALA A O 1
ATOM 705 N N . LYS A 1 86 ? 13.736 -17.474 -7.655 1.00 96.25 86 LYS A N 1
ATOM 706 C CA . LYS A 1 86 ? 14.232 -18.121 -8.882 1.00 96.25 86 LYS A CA 1
ATOM 707 C C . LYS A 1 86 ? 13.885 -19.605 -8.959 1.00 96.25 86 LYS A C 1
ATOM 709 O O . LYS A 1 86 ? 13.366 -20.038 -9.982 1.00 96.25 86 LYS A O 1
ATOM 714 N N . ASP A 1 87 ? 14.131 -20.352 -7.886 1.00 97.25 87 ASP A N 1
ATOM 715 C CA . ASP A 1 87 ? 13.953 -21.809 -7.881 1.00 97.25 87 ASP A CA 1
ATOM 716 C C . ASP A 1 87 ? 12.471 -22.184 -7.958 1.00 97.25 87 ASP A C 1
ATOM 718 O O . ASP A 1 87 ? 12.061 -22.951 -8.826 1.00 97.25 87 ASP A O 1
ATOM 722 N N . LEU A 1 88 ? 11.640 -21.551 -7.122 1.00 96.75 88 LEU A N 1
ATOM 723 C CA . LEU A 1 88 ? 10.186 -21.715 -7.183 1.00 96.75 88 LEU A CA 1
ATOM 724 C C . LEU A 1 88 ? 9.626 -21.248 -8.534 1.00 96.75 88 LEU A C 1
ATOM 726 O O . LEU A 1 88 ? 8.745 -21.890 -9.097 1.00 96.75 88 LEU A O 1
ATOM 730 N N . GLY A 1 89 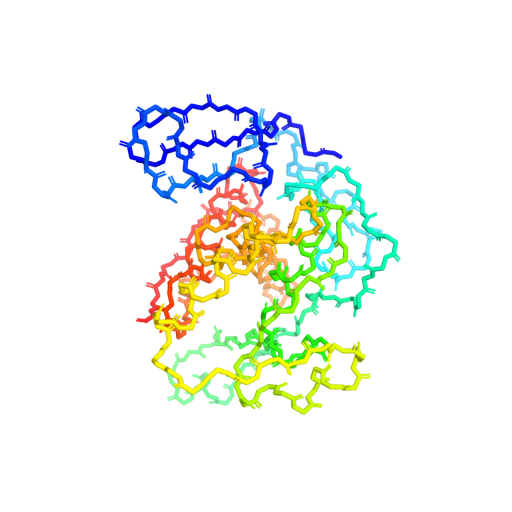? 10.161 -20.152 -9.074 1.00 97.06 89 GLY A N 1
ATOM 731 C CA . GLY A 1 89 ? 9.827 -19.669 -10.406 1.00 97.06 89 GLY A CA 1
ATOM 732 C C . GLY A 1 89 ? 10.114 -20.723 -11.472 1.00 97.06 89 GLY A C 1
ATOM 733 O O . GLY A 1 89 ? 9.226 -21.053 -12.249 1.00 97.06 89 GLY A O 1
ATOM 734 N N . MET A 1 90 ? 11.304 -21.328 -11.460 1.00 96.88 90 MET A N 1
ATOM 735 C CA . MET A 1 90 ? 11.683 -22.400 -12.386 1.00 96.88 90 MET A CA 1
ATOM 736 C C . MET A 1 90 ? 10.744 -23.607 -12.281 1.00 96.88 90 MET A C 1
ATOM 738 O O . MET A 1 90 ? 10.278 -24.095 -13.309 1.00 96.88 90 MET A O 1
ATOM 742 N N . MET A 1 91 ? 10.409 -24.039 -11.061 1.00 97.81 91 MET A N 1
ATOM 743 C CA . MET A 1 91 ? 9.471 -25.145 -10.826 1.00 97.81 91 MET A CA 1
ATOM 744 C C . MET A 1 91 ? 8.071 -24.872 -11.395 1.00 97.81 91 MET A C 1
ATOM 746 O O . MET A 1 91 ? 7.406 -25.795 -11.858 1.00 97.81 91 MET A O 1
ATOM 750 N N . LEU A 1 92 ? 7.627 -23.614 -11.368 1.00 96.69 92 LEU A N 1
ATOM 751 C CA . LEU A 1 92 ? 6.313 -23.188 -11.858 1.00 96.69 92 LEU A CA 1
ATOM 752 C C . LEU A 1 92 ? 6.330 -22.708 -13.322 1.00 96.69 92 LEU A C 1
ATOM 754 O O . LEU A 1 92 ? 5.297 -22.275 -13.829 1.00 96.69 92 LEU A O 1
ATOM 758 N N . GLY A 1 93 ? 7.482 -22.738 -14.002 1.00 96.94 93 GLY A N 1
ATOM 759 C CA . GLY A 1 93 ? 7.632 -22.188 -15.356 1.00 96.94 93 GLY A CA 1
ATOM 760 C C . GLY A 1 93 ? 7.558 -20.653 -15.428 1.00 96.94 93 GLY A C 1
ATOM 761 O O . GLY A 1 93 ? 7.306 -20.088 -16.491 1.00 96.94 93 GLY A O 1
ATOM 762 N N . LEU A 1 94 ? 7.776 -19.959 -14.310 1.00 96.38 94 LEU A N 1
ATOM 763 C CA . LEU A 1 94 ? 7.716 -18.506 -14.172 1.00 96.38 94 LEU A CA 1
ATOM 764 C C . LEU A 1 94 ? 9.125 -17.905 -14.077 1.00 96.38 94 LEU A C 1
ATOM 766 O O . LEU A 1 94 ? 9.803 -18.014 -13.058 1.00 96.38 94 LEU A O 1
ATOM 770 N N . LYS A 1 95 ? 9.551 -17.175 -15.113 1.00 94.25 95 LYS A N 1
ATOM 771 C CA . LYS A 1 95 ? 10.853 -16.475 -15.124 1.00 94.25 95 LYS A CA 1
ATOM 772 C C . LYS A 1 95 ? 10.950 -15.378 -14.049 1.00 94.25 95 LYS A C 1
ATOM 774 O O . LYS A 1 95 ? 12.006 -15.162 -13.453 1.00 94.25 95 LYS A O 1
ATOM 779 N N . ASN A 1 96 ? 9.834 -14.694 -13.803 1.00 96.12 96 ASN A N 1
ATOM 780 C CA . ASN A 1 96 ? 9.751 -13.466 -13.014 1.00 96.12 96 ASN A CA 1
ATOM 781 C C . ASN A 1 96 ? 8.787 -13.638 -11.829 1.00 96.12 96 ASN A C 1
ATOM 783 O O . ASN A 1 96 ? 7.758 -12.972 -11.757 1.00 96.12 96 ASN A O 1
ATOM 787 N N . LEU A 1 97 ? 9.107 -14.553 -10.909 1.00 97.75 97 LEU A N 1
ATOM 788 C CA . LEU A 1 97 ? 8.354 -14.734 -9.666 1.00 97.75 97 LEU A CA 1
ATOM 789 C C . LEU A 1 97 ? 9.011 -13.961 -8.520 1.00 97.75 97 LEU A C 1
ATOM 791 O O . LEU A 1 97 ? 10.161 -14.229 -8.168 1.00 97.75 97 LEU A O 1
ATOM 795 N N . TYR A 1 98 ? 8.277 -13.034 -7.907 1.00 98.38 98 TYR A N 1
ATOM 796 C CA . TYR A 1 98 ? 8.787 -12.219 -6.807 1.00 98.38 98 TYR A CA 1
ATOM 797 C C . TYR A 1 98 ? 7.939 -12.349 -5.542 1.00 98.38 98 TYR A C 1
ATOM 799 O O . TYR A 1 98 ? 6.717 -12.454 -5.614 1.00 98.38 98 TYR A O 1
ATOM 807 N N . ILE A 1 99 ? 8.596 -12.300 -4.382 1.00 98.06 99 ILE A N 1
ATOM 808 C CA . ILE A 1 99 ? 7.970 -12.341 -3.057 1.00 98.06 99 ILE A CA 1
ATOM 809 C C . ILE A 1 99 ? 8.268 -11.025 -2.345 1.00 98.06 99 ILE A C 1
ATOM 811 O O . ILE A 1 99 ? 9.426 -10.713 -2.067 1.00 98.06 99 ILE A O 1
ATOM 815 N N . LYS A 1 100 ? 7.219 -10.256 -2.050 1.00 97.81 100 LYS A N 1
ATOM 816 C CA . LYS A 1 100 ? 7.299 -9.040 -1.235 1.00 97.81 100 LYS A CA 1
ATOM 817 C C . LYS A 1 100 ? 7.202 -9.432 0.242 1.00 97.81 100 LYS A C 1
ATOM 819 O O . LYS A 1 100 ? 6.117 -9.776 0.710 1.00 97.81 100 LYS A O 1
ATOM 824 N N . ASP A 1 101 ? 8.330 -9.444 0.953 1.00 96.81 101 ASP A N 1
ATOM 825 C CA . ASP A 1 101 ? 8.396 -9.978 2.319 1.00 96.81 101 ASP A CA 1
ATOM 826 C C . ASP A 1 101 ? 8.037 -8.927 3.379 1.00 96.81 101 ASP A C 1
ATOM 828 O O . ASP A 1 101 ? 8.890 -8.309 4.013 1.00 96.81 101 ASP A O 1
ATOM 832 N N . GLU A 1 102 ? 6.736 -8.759 3.607 1.00 94.81 102 GLU A N 1
ATOM 833 C CA . GLU A 1 102 ? 6.200 -7.849 4.626 1.00 94.81 102 GLU A CA 1
ATOM 834 C C . GLU A 1 102 ? 6.482 -8.277 6.078 1.00 94.81 102 GLU A C 1
ATOM 836 O O . GLU A 1 102 ? 6.147 -7.532 7.004 1.00 94.81 102 GLU A O 1
ATOM 841 N N . ARG A 1 103 ? 7.105 -9.444 6.300 1.00 92.81 103 ARG A N 1
ATOM 842 C CA . ARG A 1 103 ? 7.569 -9.865 7.631 1.00 92.81 103 ARG A CA 1
ATOM 843 C C . ARG A 1 103 ? 8.820 -9.113 8.075 1.00 92.81 103 ARG A C 1
ATOM 845 O O . ARG A 1 103 ? 9.226 -9.279 9.207 1.00 92.81 103 ARG A O 1
ATOM 852 N N . GLN A 1 104 ? 9.434 -8.309 7.211 1.00 93.50 104 GLN A N 1
ATOM 853 C CA . GLN A 1 104 ? 10.603 -7.498 7.570 1.00 93.50 104 GLN A CA 1
ATOM 854 C C . GLN A 1 104 ? 10.225 -6.118 8.134 1.00 93.50 104 GLN A C 1
ATOM 856 O O . GLN A 1 104 ? 11.091 -5.271 8.319 1.00 93.50 104 GLN A O 1
ATOM 861 N N . ASN A 1 105 ? 8.935 -5.870 8.382 1.00 91.62 105 ASN A N 1
ATOM 862 C CA . ASN A 1 105 ? 8.505 -4.714 9.167 1.00 91.62 105 ASN A CA 1
ATOM 863 C C . ASN A 1 105 ? 8.814 -4.928 10.672 1.00 91.62 105 ASN A C 1
ATOM 865 O O . ASN A 1 105 ? 8.969 -6.077 11.091 1.00 91.62 105 ASN A O 1
ATOM 869 N N . PRO A 1 106 ? 8.851 -3.865 11.502 1.00 87.62 106 PRO A N 1
ATOM 870 C CA . PRO A 1 106 ? 9.264 -3.929 12.913 1.00 87.62 106 PRO A CA 1
ATOM 871 C C . PRO A 1 106 ? 8.577 -4.992 13.790 1.00 87.62 106 PRO A C 1
ATOM 873 O O . PRO A 1 106 ? 9.229 -5.579 14.650 1.00 87.62 106 PRO A O 1
ATOM 876 N N . THR A 1 107 ? 7.286 -5.271 13.575 1.00 84.75 107 THR A N 1
ATOM 877 C CA . THR A 1 107 ? 6.499 -6.299 14.296 1.00 84.75 107 THR A CA 1
ATOM 878 C C . THR A 1 107 ? 6.244 -7.550 13.449 1.00 84.75 107 THR A C 1
ATOM 880 O O . THR A 1 107 ? 5.265 -8.285 13.620 1.00 84.75 107 THR A O 1
ATOM 883 N N . ASN A 1 108 ? 7.111 -7.783 12.466 1.00 87.75 108 ASN A N 1
ATOM 884 C CA . ASN A 1 108 ? 7.050 -8.899 11.533 1.00 87.75 108 ASN A CA 1
ATOM 885 C C . ASN A 1 108 ? 5.738 -9.001 10.738 1.00 87.75 108 ASN A C 1
ATOM 887 O O . ASN A 1 108 ? 5.273 -10.093 10.392 1.00 87.75 108 ASN A O 1
ATOM 891 N N . SER A 1 109 ? 5.083 -7.870 10.463 1.00 85.56 109 SER A N 1
ATOM 892 C CA . SER A 1 109 ? 3.739 -7.880 9.892 1.00 85.56 109 SER A CA 1
ATOM 893 C C . SER A 1 109 ? 3.426 -6.607 9.110 1.00 85.56 109 SER A C 1
ATOM 895 O O . SER A 1 109 ? 3.633 -5.501 9.591 1.00 85.56 109 SER A O 1
ATOM 897 N N . PHE A 1 110 ? 2.744 -6.753 7.968 1.00 86.81 110 PHE A N 1
ATOM 898 C CA . PHE A 1 110 ? 2.259 -5.626 7.151 1.00 86.81 110 PHE A CA 1
ATOM 899 C C . PHE A 1 110 ? 1.386 -4.615 7.924 1.00 86.81 110 PHE A C 1
ATOM 901 O O . PHE A 1 110 ? 1.198 -3.483 7.482 1.00 86.81 110 PHE A O 1
ATOM 908 N N . LYS A 1 111 ? 0.814 -5.023 9.069 1.00 85.81 111 LYS A N 1
ATOM 909 C CA . LYS A 1 111 ? 0.014 -4.157 9.953 1.00 85.81 111 LYS A CA 1
ATOM 910 C C . LYS A 1 111 ? 0.782 -2.931 10.457 1.00 85.81 111 LYS A C 1
ATOM 912 O O . LYS A 1 111 ? 0.127 -1.941 10.761 1.00 85.81 111 LYS A O 1
ATOM 917 N N . ASP A 1 112 ? 2.112 -2.955 10.468 1.00 87.44 112 ASP A N 1
ATOM 918 C CA . ASP A 1 112 ? 2.926 -1.804 10.883 1.00 87.44 112 ASP A CA 1
ATOM 919 C C . ASP A 1 112 ? 2.670 -0.582 10.003 1.00 87.44 112 ASP A C 1
ATOM 921 O O . ASP A 1 112 ? 2.482 0.523 10.506 1.00 87.44 112 ASP A O 1
ATOM 925 N N . ARG A 1 113 ? 2.495 -0.796 8.693 1.00 91.88 113 ARG A N 1
ATOM 926 C CA . ARG A 1 113 ? 2.100 0.268 7.764 1.00 91.88 113 ARG A CA 1
ATOM 927 C C . ARG A 1 113 ? 0.769 0.907 8.165 1.00 91.88 113 ARG A C 1
ATOM 929 O O . ARG A 1 113 ? 0.621 2.123 8.113 1.00 91.88 113 ARG A O 1
ATOM 936 N N . GLN A 1 114 ? -0.214 0.083 8.539 1.00 88.75 114 GLN A N 1
ATOM 937 C CA . GLN A 1 114 ? -1.550 0.553 8.930 1.00 88.75 114 GLN A CA 1
ATOM 938 C C . GLN A 1 114 ? -1.488 1.330 10.241 1.00 88.75 114 GLN A C 1
ATOM 940 O O . GLN A 1 114 ? -2.064 2.413 10.335 1.00 88.75 114 GLN A O 1
ATOM 945 N N . ALA A 1 115 ? -0.772 0.788 11.227 1.00 84.06 115 ALA A N 1
ATOM 946 C CA . ALA A 1 115 ? -0.605 1.406 12.531 1.00 84.06 115 ALA A CA 1
ATOM 947 C C . ALA A 1 115 ? 0.040 2.789 12.395 1.00 84.06 115 ALA A C 1
ATOM 949 O O . ALA A 1 115 ? -0.546 3.777 12.836 1.00 84.06 115 ALA A O 1
ATOM 950 N N . VAL A 1 116 ? 1.176 2.881 11.696 1.00 84.81 116 VAL A N 1
ATOM 951 C CA . VAL A 1 116 ? 1.939 4.129 11.625 1.00 84.81 116 VAL A CA 1
ATOM 952 C C . VAL A 1 116 ? 1.194 5.231 10.866 1.00 84.81 116 VAL A C 1
ATOM 954 O O . VAL A 1 116 ? 1.168 6.380 11.309 1.00 84.81 116 VAL A O 1
ATOM 957 N N . ILE A 1 117 ? 0.505 4.892 9.769 1.00 87.94 117 ILE A N 1
ATOM 958 C CA . ILE A 1 117 ? -0.310 5.855 9.018 1.00 87.94 117 ILE A CA 1
ATOM 959 C C . ILE A 1 117 ? -1.515 6.308 9.830 1.00 87.94 117 ILE A C 1
ATOM 961 O O . ILE A 1 117 ? -1.836 7.495 9.827 1.00 87.94 117 ILE A O 1
ATOM 965 N N . THR A 1 118 ? -2.168 5.399 10.550 1.00 83.62 118 THR A N 1
ATOM 966 C CA . THR A 1 118 ? -3.333 5.777 11.351 1.00 83.62 118 THR A CA 1
ATOM 967 C C . THR A 1 118 ? -2.931 6.666 12.525 1.00 83.62 118 THR A C 1
ATOM 969 O O . THR A 1 118 ? -3.516 7.731 12.699 1.00 83.62 118 THR A O 1
ATOM 972 N N . MET A 1 119 ? -1.876 6.310 13.263 1.00 77.88 119 MET A N 1
ATOM 973 C CA . MET A 1 119 ? -1.333 7.147 14.341 1.00 77.88 119 MET A CA 1
ATOM 974 C C . MET A 1 119 ? -0.948 8.543 13.841 1.00 77.88 119 MET A C 1
ATOM 976 O O . MET A 1 119 ? -1.322 9.551 14.443 1.00 77.88 119 MET A O 1
ATOM 980 N N . SER A 1 120 ? -0.270 8.605 12.694 1.00 80.44 120 SER A N 1
ATOM 981 C CA . SER A 1 120 ? 0.176 9.867 12.096 1.00 80.44 120 SER A CA 1
ATOM 982 C C . SER A 1 120 ? -0.987 10.722 11.603 1.00 80.44 120 SER A C 1
ATOM 984 O O . SER A 1 120 ? -0.985 11.935 11.795 1.00 80.44 120 SER A O 1
ATOM 986 N N . ALA A 1 121 ? -2.011 10.105 11.004 1.00 79.25 121 ALA A N 1
ATOM 987 C CA . ALA A 1 121 ? -3.209 10.813 10.560 1.00 79.25 121 ALA A CA 1
ATOM 988 C C . ALA A 1 121 ? -3.977 11.417 11.741 1.00 79.25 121 ALA A C 1
ATOM 990 O O . ALA A 1 121 ? -4.586 12.475 11.607 1.00 79.25 121 ALA A O 1
ATOM 991 N N . LEU A 1 122 ? -3.944 10.748 12.891 1.00 73.50 122 LEU A N 1
ATOM 992 C CA . LEU A 1 122 ? -4.643 11.178 14.094 1.00 73.50 122 LEU A CA 1
ATOM 993 C C . LEU A 1 122 ? -3.846 12.154 14.951 1.00 73.50 122 LEU A C 1
ATOM 995 O O . LEU A 1 122 ? -4.449 12.760 15.832 1.00 73.50 122 LEU A O 1
ATOM 999 N N . GLN A 1 123 ? -2.534 12.288 14.719 1.00 65.44 123 GLN A N 1
ATOM 1000 C CA . GLN A 1 123 ? -1.602 12.959 15.636 1.00 65.44 123 GLN A CA 1
ATOM 1001 C C . GLN A 1 123 ? -1.738 12.420 17.074 1.00 65.44 123 GLN A C 1
ATOM 1003 O O . GLN A 1 123 ? -1.699 13.175 18.044 1.00 65.44 123 GLN A O 1
ATOM 1008 N N . LYS A 1 124 ? -1.982 11.11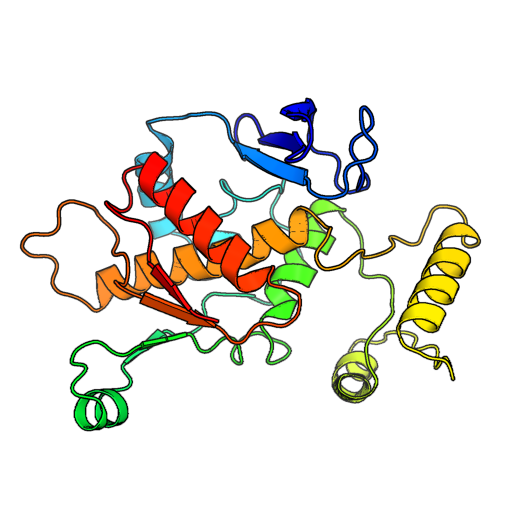1 17.213 1.00 53.38 124 LYS A N 1
ATOM 1009 C CA . LYS A 1 124 ? -2.272 10.458 18.497 1.00 53.38 124 LYS A CA 1
ATOM 1010 C C . LYS A 1 124 ? -1.377 9.248 18.714 1.00 53.38 124 LYS A C 1
ATOM 1012 O O . LYS A 1 124 ? -1.091 8.494 17.785 1.00 53.38 124 LYS A O 1
ATOM 1017 N N . GLU A 1 125 ? -1.009 9.039 19.973 1.00 46.84 125 GLU A N 1
ATOM 1018 C CA . GLU A 1 125 ? -0.414 7.793 20.448 1.00 46.84 125 GLU A CA 1
ATOM 1019 C C . GLU A 1 125 ? -1.466 6.671 20.484 1.00 46.84 125 GLU A C 1
ATOM 1021 O O . GLU A 1 125 ? -2.664 6.917 20.642 1.00 46.84 125 GLU A O 1
ATOM 1026 N N . LEU A 1 126 ? -1.013 5.434 20.273 1.00 39.88 126 LEU A N 1
ATOM 1027 C CA . LEU A 1 126 ? -1.840 4.258 20.001 1.00 39.88 126 LEU A CA 1
ATOM 1028 C C . LEU A 1 126 ? -2.714 3.861 21.211 1.00 39.88 126 LEU A C 1
ATOM 1030 O O . LEU A 1 126 ? -2.167 3.510 22.257 1.00 39.88 126 LEU A O 1
ATOM 1034 N N . PRO A 1 127 ? -4.054 3.808 21.086 1.00 39.72 127 PRO A N 1
ATOM 1035 C CA . PRO A 1 127 ? -4.893 3.155 22.078 1.00 39.72 127 PRO A CA 1
ATOM 1036 C C . PRO A 1 127 ? -5.022 1.657 21.795 1.00 39.72 127 PRO A C 1
ATOM 1038 O O . PRO A 1 127 ? -5.135 1.197 20.659 1.00 39.72 127 PRO A O 1
ATOM 1041 N N . SER A 1 128 ? -4.997 0.912 22.890 1.00 39.94 128 SER A N 1
ATOM 1042 C CA . SER A 1 128 ? -4.874 -0.532 23.023 1.00 39.94 128 SER A CA 1
ATOM 1043 C C . SER A 1 128 ? -6.050 -1.326 22.451 1.00 39.94 128 SER A C 1
ATOM 1045 O O . SER A 1 128 ? -7.201 -0.996 22.718 1.00 39.94 128 SER A O 1
ATOM 1047 N N . LEU A 1 129 ? -5.739 -2.412 21.720 1.00 44.50 129 LEU A N 1
ATOM 1048 C CA . LEU A 1 129 ? -6.380 -3.745 21.767 1.00 44.50 129 LEU A CA 1
ATOM 1049 C C . LEU A 1 129 ? -5.787 -4.654 20.670 1.00 44.50 129 LEU A C 1
ATOM 1051 O O . LEU A 1 129 ? -5.895 -4.361 19.481 1.00 44.50 129 LEU A O 1
ATOM 1055 N N . VAL A 1 130 ? -5.171 -5.779 21.060 1.00 46.06 130 VAL A N 1
ATOM 1056 C CA . VAL A 1 130 ? -4.470 -6.691 20.134 1.00 46.06 130 VAL A CA 1
ATOM 1057 C C . VAL A 1 130 ? -4.884 -8.156 20.375 1.00 46.06 130 VAL A C 1
ATOM 1059 O O . VAL A 1 130 ? -5.039 -8.554 21.530 1.00 46.06 130 VAL A O 1
ATOM 1062 N N . PRO A 1 131 ? -5.062 -8.980 19.316 1.00 48.41 131 PRO A N 1
ATOM 1063 C CA . PRO A 1 131 ? -5.330 -10.415 19.439 1.00 48.41 131 PRO A CA 1
ATOM 1064 C C . PRO A 1 131 ? -4.261 -11.185 20.230 1.00 48.41 131 PRO A C 1
ATOM 1066 O O . PRO A 1 131 ? -3.078 -10.846 20.209 1.00 48.41 131 PRO A O 1
ATOM 1069 N N . VAL A 1 132 ? -4.691 -12.276 20.873 1.00 43.25 132 VAL A N 1
ATOM 1070 C CA . VAL A 1 132 ? -3.932 -13.073 21.859 1.00 43.25 132 VAL A CA 1
ATOM 1071 C C . VAL A 1 132 ? -2.556 -13.529 21.371 1.00 43.25 132 VAL A C 1
ATOM 1073 O O . VAL A 1 132 ? -1.595 -13.569 22.132 1.00 43.25 132 VAL A O 1
ATOM 1076 N N . GLU A 1 133 ? -2.456 -13.816 20.084 1.00 45.81 133 GLU A N 1
ATOM 1077 C CA . GLU A 1 133 ? -1.289 -14.399 19.413 1.00 45.81 133 GLU A CA 1
ATOM 1078 C C . GLU A 1 133 ? -0.128 -13.399 19.288 1.00 45.81 133 GLU A C 1
ATOM 1080 O O . GLU A 1 133 ? 1.031 -13.796 19.212 1.00 45.81 133 GLU A O 1
ATOM 1085 N N . LYS A 1 134 ? -0.436 -12.096 19.336 1.00 50.22 134 LYS A N 1
ATOM 1086 C CA . LYS A 1 134 ? 0.529 -10.988 19.264 1.00 50.22 134 LYS A CA 1
ATOM 1087 C C . LYS A 1 134 ? 0.790 -10.324 20.622 1.00 50.22 134 LYS A C 1
ATOM 1089 O O . LYS A 1 134 ? 1.549 -9.362 20.703 1.00 50.22 134 LYS A O 1
ATOM 1094 N N . MET A 1 135 ? 0.189 -10.829 21.707 1.00 46.41 135 MET A N 1
ATOM 1095 C CA . MET A 1 135 ? 0.296 -10.209 23.037 1.00 46.41 135 MET A CA 1
ATOM 1096 C C . MET A 1 135 ? 1.732 -10.137 23.573 1.00 46.41 135 MET A C 1
ATOM 1098 O O . MET A 1 135 ? 2.049 -9.204 24.305 1.00 46.41 135 MET A O 1
ATOM 1102 N N . ARG A 1 136 ? 2.604 -11.094 23.219 1.00 48.34 136 ARG A N 1
ATOM 1103 C CA . ARG A 1 136 ? 3.998 -11.111 23.701 1.00 48.34 136 ARG A CA 1
ATOM 1104 C C . ARG A 1 136 ? 4.828 -9.951 23.157 1.00 48.34 136 ARG A C 1
ATOM 1106 O O . ARG A 1 136 ? 5.585 -9.368 23.919 1.00 48.34 136 ARG A O 1
ATOM 1113 N N . GLU A 1 137 ? 4.667 -9.605 21.882 1.00 55.06 137 GLU A N 1
ATOM 1114 C CA . GLU A 1 137 ? 5.379 -8.474 21.271 1.00 55.06 137 GLU A CA 1
ATOM 1115 C C . GLU A 1 137 ? 4.882 -7.145 21.852 1.00 55.06 137 GLU A C 1
ATOM 1117 O O . GLU A 1 137 ? 5.670 -6.269 22.180 1.00 55.06 137 GLU A O 1
ATOM 1122 N N . VAL A 1 138 ? 3.573 -7.022 22.071 1.00 50.34 138 VAL A N 1
ATOM 1123 C CA . VAL A 1 138 ? 2.928 -5.766 22.488 1.00 50.34 138 VAL A CA 1
ATOM 1124 C C . VAL A 1 138 ? 3.142 -5.438 23.971 1.00 50.34 138 VAL A C 1
ATOM 1126 O O . VAL A 1 138 ? 3.245 -4.266 24.331 1.00 50.34 138 VAL A O 1
ATOM 1129 N N . ALA A 1 139 ? 3.271 -6.449 24.837 1.00 49.06 139 ALA A N 1
ATOM 1130 C CA . ALA A 1 139 ? 3.576 -6.246 26.256 1.00 49.06 139 ALA A CA 1
ATOM 1131 C C . ALA A 1 139 ? 4.956 -5.598 26.484 1.00 49.06 139 ALA A C 1
ATOM 1133 O O . ALA A 1 139 ? 5.139 -4.882 27.466 1.00 49.06 139 ALA A O 1
ATOM 1134 N N . ILE A 1 140 ? 5.906 -5.807 25.564 1.00 55.34 140 ILE A N 1
ATOM 1135 C CA . ILE A 1 140 ? 7.247 -5.205 25.627 1.00 55.34 140 ILE A CA 1
ATOM 1136 C C . ILE A 1 140 ? 7.173 -3.685 25.408 1.00 55.34 140 ILE A C 1
ATOM 1138 O O . ILE A 1 140 ? 7.947 -2.942 26.002 1.00 55.34 140 ILE A O 1
ATOM 1142 N N . TYR A 1 141 ? 6.189 -3.208 24.639 1.00 56.22 141 TYR A N 1
ATOM 1143 C CA . TYR A 1 141 ? 5.987 -1.786 24.342 1.00 56.22 141 TYR A CA 1
ATOM 1144 C C . TYR A 1 141 ? 5.126 -1.046 25.388 1.00 56.22 141 TYR A C 1
ATOM 1146 O O . TYR A 1 141 ? 4.588 0.019 25.100 1.00 56.22 141 TYR A O 1
ATOM 1154 N N . GLY A 1 1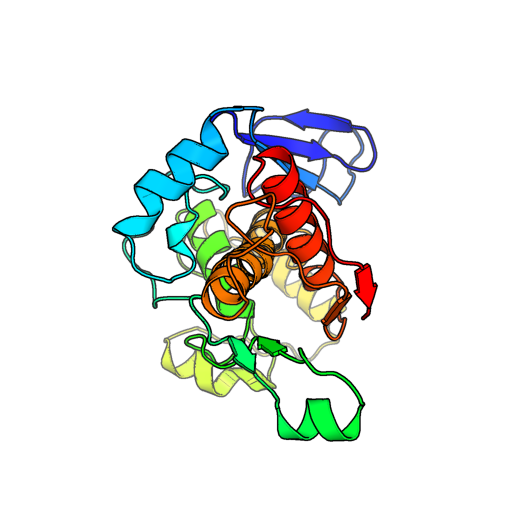42 ? 4.951 -1.599 26.597 1.00 52.91 142 GLY A N 1
ATOM 1155 C CA . GLY A 1 142 ? 4.276 -0.910 27.712 1.00 52.91 142 GLY A CA 1
ATOM 1156 C C . GLY A 1 142 ? 2.754 -0.764 27.572 1.00 52.91 142 GLY A C 1
ATOM 1157 O O . GLY A 1 142 ? 2.135 0.025 28.284 1.00 52.91 142 GLY A O 1
ATOM 1158 N N . THR A 1 143 ? 2.127 -1.520 26.667 1.00 61.25 143 THR A N 1
ATOM 1159 C CA . THR A 1 143 ? 0.680 -1.442 26.414 1.00 61.25 143 THR A CA 1
ATOM 1160 C C . THR A 1 143 ? -0.132 -2.127 27.520 1.00 61.25 143 THR A C 1
ATOM 1162 O O . THR A 1 143 ? 0.136 -3.274 27.880 1.00 61.25 143 THR A O 1
ATOM 1165 N N . GLN A 1 144 ? -1.196 -1.476 28.007 1.00 57.94 144 GLN A N 1
ATOM 1166 C CA . GLN A 1 144 ? -2.186 -2.124 28.876 1.00 57.94 144 GLN A CA 1
ATOM 1167 C C . GLN A 1 144 ? -3.097 -3.055 28.067 1.00 57.94 144 GLN A C 1
ATOM 1169 O O . GLN A 1 144 ? -3.799 -2.621 27.151 1.00 57.94 144 GLN A O 1
ATOM 1174 N N . VAL A 1 145 ? -3.110 -4.340 28.429 1.00 59.69 145 VAL A N 1
ATOM 1175 C CA . VAL A 1 145 ? -3.909 -5.367 27.752 1.00 59.69 145 VAL A CA 1
ATOM 1176 C C . VAL A 1 145 ? -5.084 -5.791 28.628 1.00 59.69 145 VAL A C 1
ATOM 1178 O O . VAL A 1 145 ? -4.900 -6.314 29.724 1.00 59.69 145 VAL A O 1
ATOM 1181 N N . ILE A 1 146 ? -6.303 -5.615 28.111 1.00 69.00 146 ILE A N 1
ATOM 1182 C CA . ILE A 1 146 ? -7.538 -6.076 28.752 1.00 69.00 146 ILE A CA 1
ATOM 1183 C C . ILE A 1 146 ? -8.001 -7.346 28.038 1.00 69.00 146 ILE A C 1
ATOM 1185 O O . ILE A 1 146 ? -8.407 -7.311 26.876 1.00 69.00 146 ILE A O 1
ATOM 1189 N N . LYS A 1 147 ? -7.942 -8.486 28.731 1.00 66.75 147 LYS A N 1
ATOM 1190 C CA . LYS A 1 147 ? -8.467 -9.752 28.210 1.00 66.75 147 LYS A CA 1
ATOM 1191 C C . LYS A 1 147 ? -9.990 -9.765 28.339 1.00 66.75 147 LYS A C 1
ATOM 1193 O O . LYS A 1 147 ? -10.516 -9.719 29.446 1.00 66.75 147 LYS A O 1
ATOM 1198 N N . VAL A 1 148 ? -10.688 -9.887 27.212 1.00 74.75 148 VAL A N 1
ATOM 1199 C CA . VAL A 1 148 ? -12.145 -10.066 27.165 1.00 74.75 148 VAL A CA 1
ATOM 1200 C C . VAL A 1 148 ? -12.442 -11.513 26.786 1.00 74.75 148 VAL A C 1
ATOM 1202 O O . VAL A 1 148 ? -12.026 -11.982 25.729 1.00 74.75 148 VAL A O 1
ATOM 1205 N N . THR A 1 149 ? -13.153 -12.238 27.646 1.00 75.38 149 THR A N 1
ATOM 1206 C CA . THR A 1 149 ? -13.576 -13.619 27.367 1.00 75.38 149 THR A CA 1
ATOM 1207 C C . THR A 1 149 ? -14.910 -13.599 26.619 1.00 75.38 149 THR A C 1
ATOM 1209 O O . THR A 1 149 ? -15.962 -13.844 27.202 1.00 75.38 149 THR A O 1
ATOM 1212 N N . ALA A 1 150 ? -14.875 -13.241 25.336 1.00 76.56 150 ALA A N 1
ATOM 1213 C CA . ALA A 1 150 ? -16.048 -13.168 24.465 1.00 76.56 150 ALA A CA 1
ATOM 1214 C C . ALA A 1 150 ? -15.672 -13.482 23.005 1.00 76.56 150 ALA A C 1
ATOM 1216 O O . ALA A 1 150 ? -14.494 -13.607 22.669 1.00 76.56 150 ALA A O 1
ATOM 1217 N N . SER A 1 151 ? -16.666 -13.595 22.118 1.00 76.44 151 SER A N 1
ATOM 1218 C CA . SER A 1 151 ? -16.413 -13.698 20.672 1.00 76.44 151 SER A CA 1
ATOM 1219 C C . SER A 1 151 ? -15.748 -12.430 20.117 1.00 76.44 151 SER A C 1
ATOM 1221 O O . SER A 1 151 ? -15.758 -11.367 20.745 1.00 76.44 151 SER A O 1
ATOM 1223 N N . TYR A 1 152 ? -15.185 -12.521 18.911 1.00 69.00 152 TYR A N 1
ATOM 1224 C CA . TYR A 1 152 ? -14.532 -11.392 18.244 1.00 69.00 152 TYR A CA 1
ATOM 1225 C C . TYR A 1 152 ? -15.465 -10.178 18.076 1.00 69.00 152 TYR A C 1
ATOM 1227 O O . TYR A 1 152 ? -15.083 -9.049 18.389 1.00 69.00 152 TYR A O 1
ATOM 1235 N N . ASP A 1 153 ? -16.715 -10.407 17.665 1.00 70.31 153 ASP A N 1
ATOM 1236 C CA . ASP A 1 153 ? -17.698 -9.336 17.471 1.00 70.31 153 ASP A CA 1
ATOM 1237 C C . ASP A 1 153 ? -18.160 -8.720 18.797 1.00 70.31 153 ASP A C 1
ATOM 1239 O O . ASP A 1 153 ? -18.273 -7.498 18.914 1.00 70.31 153 ASP A O 1
ATOM 1243 N N . GLN A 1 154 ? -18.347 -9.542 19.834 1.00 73.50 154 GLN A N 1
ATOM 1244 C CA . GLN A 1 154 ? -18.639 -9.050 21.184 1.00 73.50 154 GLN A CA 1
ATOM 1245 C C . GLN A 1 154 ? -17.469 -8.232 21.742 1.00 73.50 154 GLN A C 1
ATOM 1247 O O . GLN A 1 154 ? -17.681 -7.174 22.330 1.00 73.50 154 GLN A O 1
ATOM 1252 N N . THR A 1 155 ? -16.232 -8.665 21.495 1.00 76.56 155 THR A N 1
ATOM 1253 C CA . THR A 1 155 ? -15.025 -7.934 21.903 1.00 76.56 155 THR A CA 1
ATOM 1254 C C . THR A 1 155 ? -14.955 -6.565 21.224 1.00 76.56 155 THR A C 1
ATOM 1256 O O . THR A 1 155 ? -14.681 -5.568 21.890 1.00 76.56 155 THR A O 1
ATOM 1259 N N . LYS A 1 156 ? -15.296 -6.474 19.929 1.00 75.44 156 LYS A N 1
ATOM 1260 C CA . LYS A 1 156 ? -15.430 -5.186 19.224 1.00 75.44 156 LYS A CA 1
ATOM 1261 C C . LYS A 1 156 ? -16.494 -4.283 19.844 1.00 75.44 156 LYS A C 1
ATOM 1263 O O . LYS A 1 156 ? -16.277 -3.076 19.944 1.00 75.44 156 LYS A O 1
ATOM 1268 N N . ALA A 1 157 ? -17.638 -4.841 20.238 1.00 77.62 157 ALA A N 1
ATOM 1269 C CA . ALA A 1 157 ? -18.710 -4.072 20.867 1.00 77.62 157 ALA A CA 1
ATOM 1270 C C . ALA A 1 157 ? -18.275 -3.506 22.229 1.00 77.62 157 ALA A C 1
ATOM 1272 O O . ALA A 1 157 ? -18.466 -2.316 22.477 1.00 77.62 157 ALA A O 1
ATOM 1273 N N . VAL A 1 158 ? -17.624 -4.326 23.061 1.00 79.88 158 VAL A N 1
ATOM 1274 C CA . VAL A 1 158 ? -17.063 -3.910 24.358 1.00 79.88 158 VAL A CA 1
ATOM 1275 C C . VAL A 1 158 ? -16.005 -2.823 24.168 1.00 79.88 158 VAL A C 1
ATOM 1277 O O . VAL A 1 158 ? -16.081 -1.782 24.815 1.00 79.88 158 VAL A O 1
ATOM 1280 N N . ALA A 1 159 ? -15.075 -3.008 23.228 1.00 75.50 159 ALA A N 1
ATOM 1281 C CA . ALA A 1 159 ? -14.061 -2.010 22.892 1.00 75.50 159 ALA A CA 1
ATOM 1282 C C . ALA A 1 159 ? -14.683 -0.673 22.462 1.00 75.50 159 ALA A C 1
ATOM 1284 O O . ALA A 1 159 ? -14.267 0.394 22.910 1.00 75.50 159 ALA A O 1
ATOM 1285 N N . ALA A 1 160 ? -15.722 -0.725 21.624 1.00 75.81 160 ALA A N 1
ATOM 1286 C CA . ALA A 1 160 ? -16.417 0.467 21.161 1.00 75.81 160 ALA A CA 1
ATOM 1287 C C . ALA A 1 160 ? -17.196 1.177 22.277 1.00 75.81 160 ALA A C 1
ATOM 1289 O O . ALA A 1 160 ? -17.257 2.405 22.286 1.00 75.81 160 ALA A O 1
ATOM 1290 N N . GLN A 1 161 ? -17.798 0.431 23.207 1.00 78.88 161 GLN A N 1
ATOM 1291 C CA . GLN A 1 161 ? -18.456 1.002 24.384 1.00 78.88 161 GLN A CA 1
ATOM 1292 C C . GLN A 1 161 ? -17.439 1.644 25.330 1.00 78.88 161 GLN A C 1
ATOM 1294 O O . GLN A 1 161 ? -17.648 2.778 25.753 1.00 78.88 161 GLN A O 1
ATOM 1299 N N . PHE A 1 162 ? -16.318 0.970 25.587 1.00 78.19 162 PHE A N 1
ATOM 1300 C CA . PHE A 1 162 ? -15.235 1.488 26.419 1.00 78.19 162 PHE A CA 1
ATOM 1301 C C . PHE A 1 162 ? -14.659 2.793 25.854 1.00 78.19 162 PHE A C 1
ATOM 1303 O O . PHE A 1 162 ? -14.564 3.786 26.572 1.00 78.19 162 PHE A O 1
ATOM 1310 N N . ALA A 1 163 ? -14.371 2.831 24.549 1.00 72.88 163 ALA A N 1
ATOM 1311 C CA . ALA A 1 163 ? -13.890 4.037 23.877 1.00 72.88 163 ALA A CA 1
ATOM 1312 C C . ALA A 1 163 ? -14.895 5.203 23.953 1.00 72.88 163 ALA A C 1
ATOM 1314 O O . ALA A 1 163 ? -14.488 6.353 24.052 1.00 72.88 163 ALA A O 1
ATOM 1315 N N . LYS A 1 164 ? -16.208 4.923 23.938 1.00 72.81 164 LYS A N 1
ATOM 1316 C CA . LYS A 1 164 ? -17.254 5.949 24.109 1.00 72.81 164 LYS A CA 1
ATOM 1317 C C . LYS A 1 164 ? -17.367 6.466 25.546 1.00 72.81 164 LYS A C 1
ATOM 1319 O O . LYS A 1 164 ? -17.726 7.623 25.732 1.00 72.81 164 LYS A O 1
ATOM 1324 N N . GLN A 1 165 ? -17.137 5.607 26.539 1.00 71.88 165 GLN A N 1
ATOM 1325 C CA . GLN A 1 165 ? -17.253 5.947 27.963 1.00 71.88 165 GLN A CA 1
ATOM 1326 C C . GLN A 1 165 ? -16.045 6.734 28.478 1.00 71.88 165 GLN A C 1
ATOM 1328 O O . GLN A 1 165 ? -16.186 7.568 29.367 1.00 71.88 165 GLN A O 1
ATOM 1333 N N . GLN A 1 166 ? -14.869 6.491 27.905 1.00 66.50 166 GLN A N 1
ATOM 1334 C CA . GLN A 1 166 ? -13.658 7.255 28.178 1.00 66.50 166 GLN A CA 1
ATOM 1335 C C . GLN A 1 166 ? -13.739 8.583 27.413 1.00 66.50 166 GLN A C 1
ATOM 1337 O O . GLN A 1 166 ? -13.429 8.664 26.225 1.00 66.50 166 GLN A O 1
ATOM 1342 N N . THR A 1 167 ? -14.225 9.629 28.077 1.00 49.09 167 THR A N 1
ATOM 1343 C CA . THR A 1 167 ? -14.400 10.967 27.498 1.00 49.09 167 THR A CA 1
ATOM 1344 C C . THR A 1 167 ? -13.112 11.488 26.846 1.00 49.09 167 THR A C 1
ATOM 1346 O O . THR A 1 167 ? -12.132 11.772 27.526 1.00 49.09 167 THR A O 1
ATOM 1349 N N . GLY A 1 168 ? -13.136 11.654 25.518 1.00 52.69 168 GLY A N 1
ATOM 1350 C CA . GLY A 1 168 ? -12.222 12.511 24.748 1.00 52.69 168 GLY A CA 1
ATOM 1351 C C . GLY A 1 168 ? -10.835 11.960 24.391 1.00 52.69 168 GLY A C 1
ATOM 1352 O O . GLY A 1 168 ? -10.191 12.527 23.508 1.00 52.69 168 GLY A O 1
ATOM 1353 N N . SER A 1 169 ? -10.367 10.869 25.002 1.00 56.06 169 SER A N 1
ATOM 1354 C CA . SER A 1 169 ? -8.959 10.448 24.877 1.00 56.06 169 SER A CA 1
ATOM 1355 C C . SER A 1 169 ? -8.705 9.239 23.968 1.00 56.06 169 SER A C 1
ATOM 1357 O O . SER A 1 169 ? -7.639 9.170 23.360 1.00 56.06 169 SER A O 1
ATOM 1359 N N . LEU A 1 170 ? -9.658 8.313 23.800 1.00 61.78 170 LEU A N 1
ATOM 1360 C CA . LEU A 1 170 ? -9.399 7.052 23.088 1.00 61.78 170 LEU A CA 1
ATOM 1361 C C . LEU A 1 170 ? -9.960 7.052 21.662 1.00 61.78 170 LEU A C 1
ATOM 1363 O O . LEU A 1 170 ? -11.170 7.102 21.441 1.00 61.78 170 LEU A O 1
ATOM 1367 N N . TYR A 1 171 ? -9.065 6.959 20.678 1.00 67.00 171 TYR A N 1
ATOM 1368 C CA . TYR A 1 171 ? -9.439 6.661 19.298 1.00 67.00 171 TYR A CA 1
ATOM 1369 C C . TYR A 1 171 ? -9.792 5.178 19.143 1.00 67.00 171 TYR A C 1
ATOM 1371 O O . TYR A 1 171 ? -9.049 4.305 19.587 1.00 67.00 171 TYR A O 1
ATOM 1379 N N . LEU A 1 172 ? -10.915 4.892 18.482 1.00 69.62 172 LEU A N 1
ATOM 1380 C CA . LEU A 1 172 ? -11.306 3.530 18.139 1.00 69.62 172 LEU A CA 1
ATOM 1381 C C . LEU A 1 172 ? -10.851 3.204 16.717 1.00 69.62 172 LEU A C 1
ATOM 1383 O O . LEU A 1 172 ? -11.478 3.645 15.753 1.00 69.62 172 LEU A O 1
ATOM 1387 N N . GLU A 1 173 ? -9.827 2.363 16.600 1.00 68.75 173 GLU A N 1
ATOM 1388 C CA . GLU A 1 173 ? -9.403 1.824 15.312 1.00 68.75 173 GLU A CA 1
ATOM 1389 C C . GLU A 1 173 ? -10.503 0.930 14.716 1.00 68.75 173 GLU A C 1
ATOM 1391 O O . GLU A 1 173 ? -10.918 -0.073 15.306 1.00 68.75 173 GLU A O 1
ATOM 1396 N N . LYS A 1 174 ? -11.002 1.300 13.532 1.00 70.12 174 LYS A N 1
ATOM 1397 C CA . LYS A 1 174 ? -12.069 0.570 12.822 1.00 70.12 174 LYS A CA 1
ATOM 1398 C C . LYS A 1 174 ? -11.523 -0.470 11.841 1.00 70.12 174 LYS A C 1
ATOM 1400 O O . LYS A 1 174 ? -12.311 -1.189 11.219 1.00 70.12 174 LYS A O 1
ATOM 1405 N N . GLY A 1 175 ? -10.201 -0.590 11.713 1.00 73.19 175 GLY A N 1
ATOM 1406 C CA . GLY A 1 175 ? -9.553 -1.586 10.870 1.00 73.19 175 GLY A CA 1
ATOM 1407 C C . GLY A 1 175 ? -9.860 -1.340 9.396 1.00 73.19 175 GLY A C 1
ATOM 1408 O O . GLY A 1 175 ? -9.635 -0.255 8.876 1.00 73.19 175 GLY A O 1
ATOM 1409 N N . THR A 1 176 ? -10.422 -2.327 8.696 1.00 70.44 176 THR A N 1
ATOM 1410 C CA . THR A 1 176 ? -10.594 -2.279 7.230 1.00 70.44 176 THR A CA 1
ATOM 1411 C C . THR A 1 176 ? -11.506 -1.164 6.706 1.00 70.44 176 THR A C 1
ATOM 1413 O O . THR A 1 176 ? -11.521 -0.918 5.506 1.00 70.44 176 THR A O 1
ATOM 1416 N N . GLN A 1 177 ? -12.277 -0.506 7.574 1.00 74.56 177 GLN A N 1
ATOM 1417 C CA . GLN A 1 177 ? -13.150 0.622 7.216 1.00 74.56 177 GLN A CA 1
ATOM 1418 C C . GLN A 1 177 ? -12.458 1.986 7.365 1.00 74.56 177 GLN A C 1
ATOM 1420 O O . GLN A 1 177 ? -13.032 3.013 7.018 1.00 74.56 177 GLN A O 1
ATOM 1425 N N . SER A 1 178 ? -11.235 2.006 7.893 1.00 81.69 178 SER A N 1
ATOM 1426 C CA . SER A 1 178 ? -10.442 3.216 8.065 1.00 81.69 178 SER A CA 1
ATOM 1427 C C . SER A 1 178 ? -9.767 3.600 6.744 1.00 81.69 178 SER A C 1
ATOM 1429 O O . SER A 1 178 ? -9.035 2.803 6.149 1.00 81.69 178 SER A O 1
ATOM 1431 N N . VAL A 1 179 ? -9.988 4.838 6.289 1.00 89.19 179 VAL A N 1
ATOM 1432 C CA . VAL A 1 179 ? -9.276 5.431 5.142 1.00 89.19 179 VAL A CA 1
ATOM 1433 C C . VAL A 1 179 ? -7.747 5.315 5.311 1.00 89.19 179 VAL A C 1
ATOM 1435 O O . VAL A 1 179 ? -7.117 4.773 4.400 1.00 89.19 179 VAL A O 1
ATOM 1438 N N . PRO A 1 180 ? -7.141 5.701 6.459 1.00 88.62 180 PRO A N 1
ATOM 1439 C CA . PRO A 1 180 ? -5.725 5.464 6.753 1.00 88.62 180 PRO A CA 1
ATOM 1440 C C . PRO A 1 180 ? -5.233 4.046 6.445 1.00 88.62 180 PRO A C 1
ATOM 1442 O O . PRO A 1 180 ? -4.167 3.863 5.859 1.00 88.62 180 PRO A O 1
ATOM 1445 N N . THR A 1 181 ? -6.022 3.033 6.807 1.00 87.00 181 THR A N 1
ATOM 1446 C CA . THR A 1 181 ? -5.639 1.625 6.654 1.00 87.00 181 THR A CA 1
ATOM 1447 C C . THR A 1 181 ? -5.500 1.252 5.179 1.00 87.00 181 THR A C 1
ATOM 1449 O O . THR A 1 181 ? -4.523 0.611 4.786 1.00 87.00 181 THR A O 1
ATOM 1452 N N . LEU A 1 182 ? -6.455 1.669 4.346 1.00 90.00 182 LEU A N 1
ATOM 1453 C CA . LEU A 1 182 ? -6.397 1.439 2.904 1.00 90.00 182 LEU A CA 1
ATOM 1454 C C . LEU A 1 182 ? -5.229 2.214 2.276 1.00 90.00 182 LEU A C 1
ATOM 1456 O O . LEU A 1 182 ? -4.470 1.649 1.482 1.00 90.00 182 LEU A O 1
ATOM 1460 N N . GLU A 1 183 ? -5.049 3.477 2.672 1.00 93.50 183 GLU A N 1
ATOM 1461 C CA . GLU A 1 183 ? -3.956 4.321 2.185 1.00 93.50 183 GLU A CA 1
ATOM 1462 C C . GLU A 1 183 ? -2.578 3.780 2.562 1.00 93.50 183 GLU A C 1
ATOM 1464 O O . GLU A 1 183 ? -1.647 3.901 1.773 1.00 93.50 183 GLU A O 1
ATOM 1469 N N . ALA A 1 184 ? -2.436 3.118 3.707 1.00 92.94 184 ALA A N 1
ATOM 1470 C CA . ALA A 1 184 ? -1.186 2.471 4.073 1.00 92.94 184 ALA A CA 1
ATOM 1471 C C . ALA A 1 184 ? -0.849 1.301 3.138 1.00 92.94 184 ALA A C 1
ATOM 1473 O O . ALA A 1 184 ? 0.290 1.154 2.698 1.00 92.94 184 ALA A O 1
ATOM 1474 N N . MET A 1 185 ? -1.841 0.476 2.792 1.00 94.12 185 MET A N 1
ATOM 1475 C CA . MET A 1 185 ? -1.631 -0.723 1.969 1.00 94.12 185 MET A CA 1
ATOM 1476 C C . MET A 1 185 ? -1.235 -0.410 0.529 1.00 94.12 185 MET A C 1
ATOM 1478 O O . MET A 1 185 ? -0.551 -1.212 -0.105 1.00 94.12 185 MET A O 1
ATOM 1482 N N . LYS A 1 186 ? -1.584 0.768 0.009 1.00 95.50 186 LYS A N 1
ATOM 1483 C CA . LYS A 1 186 ? -1.182 1.156 -1.347 1.00 95.50 186 LYS A CA 1
ATOM 1484 C C . LYS A 1 186 ? 0.330 1.344 -1.501 1.00 95.50 186 LYS A C 1
ATOM 1486 O O . LYS A 1 186 ? 0.856 1.129 -2.591 1.00 95.50 186 LYS A O 1
ATOM 1491 N N . THR A 1 187 ? 1.028 1.671 -0.410 1.00 96.88 187 THR A N 1
ATOM 1492 C CA . THR A 1 187 ? 2.491 1.843 -0.406 1.00 96.88 187 THR A CA 1
ATOM 1493 C C . THR A 1 187 ? 3.225 0.549 -0.746 1.00 96.88 187 THR A C 1
ATOM 1495 O O . THR A 1 187 ? 4.273 0.597 -1.380 1.00 96.88 187 THR A O 1
ATOM 1498 N N . VAL A 1 188 ? 2.627 -0.613 -0.457 1.00 97.44 188 VAL A N 1
ATOM 1499 C CA . VAL A 1 188 ? 3.144 -1.913 -0.911 1.00 97.44 188 VAL A CA 1
ATOM 1500 C C . VAL A 1 188 ? 3.207 -1.958 -2.441 1.00 97.44 188 VAL A C 1
ATOM 1502 O O . VAL A 1 188 ? 4.209 -2.393 -3.001 1.00 97.44 188 VAL A O 1
ATOM 1505 N N . GLY A 1 189 ? 2.170 -1.462 -3.126 1.00 97.50 189 GLY A N 1
ATOM 1506 C CA . GLY A 1 189 ? 2.144 -1.371 -4.588 1.00 97.50 189 GLY A CA 1
ATOM 1507 C C . GLY A 1 189 ? 3.180 -0.392 -5.144 1.00 97.50 189 GLY A C 1
ATOM 1508 O O . GLY A 1 189 ? 3.821 -0.697 -6.146 1.00 97.50 189 GLY A O 1
ATOM 1509 N N . PHE A 1 190 ? 3.393 0.746 -4.474 1.00 97.69 190 PHE A N 1
ATOM 1510 C CA . PHE A 1 190 ? 4.430 1.714 -4.854 1.00 97.69 190 PHE A CA 1
ATOM 1511 C C . PHE A 1 190 ? 5.828 1.106 -4.778 1.00 97.69 190 PHE A C 1
ATOM 1513 O O . PHE A 1 190 ? 6.576 1.153 -5.752 1.00 97.69 190 PHE A O 1
ATOM 1520 N N . GLU A 1 191 ? 6.140 0.451 -3.660 1.00 98.19 191 GLU A N 1
ATOM 1521 C CA . GLU A 1 191 ? 7.438 -0.189 -3.471 1.00 98.19 191 GLU A CA 1
ATOM 1522 C C . GLU A 1 191 ? 7.675 -1.323 -4.465 1.00 98.19 191 GLU A C 1
ATOM 1524 O O . GLU A 1 191 ? 8.766 -1.413 -5.018 1.00 98.19 191 GLU A O 1
ATOM 1529 N N . ILE A 1 192 ? 6.669 -2.167 -4.730 1.00 98.31 192 ILE A N 1
ATOM 1530 C CA . ILE A 1 192 ? 6.795 -3.222 -5.745 1.00 98.31 192 ILE A CA 1
ATOM 1531 C C . ILE A 1 192 ? 7.088 -2.595 -7.112 1.00 98.31 192 ILE A C 1
ATOM 1533 O O . ILE A 1 192 ? 7.965 -3.083 -7.823 1.00 98.31 192 ILE A O 1
ATOM 1537 N N . ALA A 1 193 ? 6.387 -1.519 -7.480 1.00 98.00 193 ALA A N 1
ATOM 1538 C CA . ALA A 1 193 ? 6.569 -0.881 -8.777 1.00 98.00 193 ALA A CA 1
ATOM 1539 C C . ALA A 1 193 ? 7.973 -0.287 -8.962 1.00 98.00 193 ALA A C 1
ATOM 1541 O O . ALA A 1 193 ? 8.587 -0.481 -10.017 1.00 98.00 193 ALA A O 1
ATOM 1542 N N . GLU A 1 194 ? 8.489 0.388 -7.932 1.00 97.12 194 GLU A N 1
ATOM 1543 C CA . GLU A 1 194 ? 9.847 0.939 -7.916 1.00 97.12 194 GLU A CA 1
ATOM 1544 C C . GLU A 1 194 ? 10.901 -0.186 -7.933 1.00 97.12 194 GLU A C 1
ATOM 1546 O O . GLU A 1 194 ? 11.769 -0.212 -8.804 1.00 97.12 194 GLU A O 1
ATOM 1551 N N . GLN A 1 195 ? 10.773 -1.193 -7.062 1.00 97.94 195 GLN A N 1
ATOM 1552 C CA . GLN A 1 195 ? 11.734 -2.301 -6.955 1.00 97.94 195 GLN A CA 1
ATOM 1553 C C . GLN A 1 195 ? 11.777 -3.189 -8.205 1.00 97.94 195 GLN A C 1
ATOM 1555 O O . GLN A 1 195 ? 12.837 -3.699 -8.572 1.00 97.94 195 GLN A O 1
ATOM 1560 N N . LEU A 1 196 ? 10.645 -3.406 -8.880 1.00 97.44 196 LEU A N 1
ATOM 1561 C CA . LEU A 1 196 ? 10.630 -4.134 -10.151 1.00 97.44 196 LEU A CA 1
ATOM 1562 C C . LEU A 1 196 ? 11.354 -3.356 -11.254 1.00 97.44 196 LEU A C 1
ATOM 1564 O O . LEU A 1 196 ? 11.991 -3.977 -12.102 1.00 97.44 196 LEU A O 1
ATOM 1568 N N . ALA A 1 197 ? 11.304 -2.023 -11.236 1.00 95.62 197 ALA A N 1
ATOM 1569 C CA . ALA A 1 197 ? 12.019 -1.187 -12.199 1.00 95.62 197 ALA A CA 1
ATOM 1570 C C . ALA A 1 197 ? 13.545 -1.265 -12.049 1.00 95.62 197 ALA A C 1
ATOM 1572 O O . ALA A 1 197 ? 14.270 -1.092 -13.028 1.00 95.62 197 ALA A O 1
ATOM 1573 N N . GLU A 1 198 ? 14.032 -1.555 -10.842 1.00 94.38 198 GLU A N 1
ATOM 1574 C CA . GLU A 1 198 ? 15.450 -1.819 -10.580 1.00 94.38 198 GLU A CA 1
ATOM 1575 C C . GLU A 1 198 ? 15.874 -3.231 -11.001 1.00 94.38 198 GLU A C 1
ATOM 1577 O O . GLU A 1 198 ? 17.003 -3.437 -11.441 1.00 94.38 198 GLU A O 1
ATOM 1582 N N . LYS A 1 199 ? 14.981 -4.216 -10.845 1.00 94.56 199 LYS A N 1
ATOM 1583 C CA . LYS A 1 199 ? 15.288 -5.642 -11.054 1.00 94.56 199 LYS A CA 1
ATOM 1584 C C . LYS A 1 199 ? 15.083 -6.115 -12.489 1.00 94.56 199 LYS A C 1
ATOM 1586 O O . LYS A 1 199 ? 15.685 -7.114 -12.882 1.00 94.56 199 LYS A O 1
ATOM 1591 N N . LEU A 1 200 ? 14.204 -5.460 -13.240 1.00 92.75 200 LEU A N 1
ATOM 1592 C CA . LEU A 1 200 ? 13.877 -5.818 -14.616 1.00 92.75 200 LEU A CA 1
ATOM 1593 C C . LEU A 1 200 ? 14.607 -4.903 -15.611 1.00 92.75 200 LEU A C 1
ATOM 1595 O O . LEU A 1 200 ? 14.939 -3.766 -15.274 1.00 92.75 200 LEU A O 1
ATOM 1599 N N . PRO A 1 201 ? 14.842 -5.366 -16.853 1.00 87.38 201 PRO A N 1
ATOM 1600 C CA . PRO A 1 201 ? 15.487 -4.553 -17.878 1.00 87.38 201 PRO A CA 1
ATOM 1601 C C . PRO A 1 201 ? 14.798 -3.195 -18.100 1.00 87.38 201 PRO A C 1
ATOM 1603 O O . PRO A 1 201 ? 13.568 -3.059 -18.034 1.00 87.38 201 PRO A O 1
ATOM 1606 N N . LYS A 1 202 ? 15.612 -2.169 -18.372 1.00 81.62 202 LYS A N 1
ATOM 1607 C CA . LYS A 1 202 ? 15.141 -0.806 -18.672 1.00 81.62 202 LYS A CA 1
ATOM 1608 C C . LYS A 1 202 ? 14.795 -0.600 -20.147 1.00 81.62 202 LYS A C 1
ATOM 1610 O O . LYS A 1 202 ? 13.981 0.262 -20.461 1.00 81.62 202 LYS A O 1
ATOM 1615 N N . GLU A 1 203 ? 15.402 -1.383 -21.030 1.00 78.69 203 GLU A N 1
ATOM 1616 C CA . GLU A 1 203 ? 15.211 -1.299 -22.478 1.00 78.69 203 GLU A CA 1
ATOM 1617 C C . GLU A 1 203 ? 13.758 -1.607 -22.865 1.00 78.69 203 GLU A C 1
ATOM 1619 O O . GLU A 1 203 ? 13.176 -2.590 -22.409 1.00 78.69 203 GLU A O 1
ATOM 1624 N N . GLY A 1 204 ? 13.160 -0.740 -23.688 1.00 74.75 204 GLY A N 1
ATOM 1625 C CA . GLY A 1 204 ? 11.785 -0.892 -24.177 1.00 74.75 204 GLY A CA 1
ATOM 1626 C C . GLY A 1 204 ? 10.680 -0.503 -23.189 1.00 74.75 204 GLY A C 1
ATOM 1627 O O . GLY A 1 204 ? 9.504 -0.644 -23.514 1.00 74.75 204 GLY A O 1
ATOM 1628 N N . ALA A 1 205 ? 11.015 0.000 -21.999 1.00 82.94 205 ALA A N 1
ATOM 1629 C CA . ALA A 1 205 ? 10.005 0.406 -21.033 1.00 82.94 205 ALA A CA 1
ATOM 1630 C C . ALA A 1 205 ? 9.387 1.771 -21.352 1.00 82.94 205 ALA A C 1
ATOM 1632 O O . ALA A 1 205 ? 10.091 2.774 -21.450 1.00 82.94 205 ALA A O 1
ATOM 1633 N N . ALA A 1 206 ? 8.057 1.812 -21.440 1.00 86.62 206 ALA A N 1
ATOM 1634 C CA . ALA A 1 206 ? 7.299 3.034 -21.708 1.00 86.62 206 ALA A CA 1
ATOM 1635 C C . ALA A 1 206 ? 7.228 3.991 -20.503 1.00 86.62 206 ALA A C 1
ATOM 1637 O O . ALA A 1 206 ? 7.003 5.187 -20.673 1.00 86.62 206 ALA A O 1
ATOM 1638 N N . THR A 1 207 ? 7.406 3.471 -19.286 1.00 93.50 207 THR A N 1
ATOM 1639 C CA . THR A 1 207 ? 7.237 4.209 -18.028 1.00 93.50 207 THR A CA 1
ATOM 1640 C C . THR A 1 207 ? 8.416 3.992 -17.075 1.00 93.50 207 THR A C 1
ATOM 1642 O O . THR A 1 207 ? 9.123 2.981 -17.177 1.00 93.50 207 THR A O 1
ATOM 1645 N N . PRO A 1 208 ? 8.658 4.919 -16.128 1.00 94.12 208 PRO A N 1
ATOM 1646 C CA . PRO A 1 208 ? 9.804 4.835 -15.223 1.00 94.12 208 PRO A CA 1
ATOM 1647 C C . PRO A 1 208 ? 9.731 3.635 -14.273 1.00 94.12 208 PRO A C 1
ATOM 1649 O O . PRO A 1 208 ? 10.770 3.047 -13.981 1.00 94.12 208 PRO A O 1
ATOM 1652 N N . TRP A 1 209 ? 8.536 3.237 -13.828 1.00 96.06 209 TRP A N 1
ATOM 1653 C CA . TRP A 1 209 ? 8.329 2.071 -12.965 1.00 96.06 209 TRP A CA 1
ATOM 1654 C C . TRP A 1 209 ? 7.693 0.893 -13.707 1.00 96.06 209 TRP A C 1
ATOM 1656 O O . TRP A 1 209 ? 7.424 0.974 -14.912 1.00 96.06 209 TRP A O 1
ATOM 1666 N N . ARG A 1 210 ? 7.520 -0.241 -13.015 1.00 96.31 210 ARG A N 1
ATOM 1667 C CA . ARG A 1 210 ? 6.982 -1.485 -13.588 1.00 96.31 210 ARG A CA 1
ATOM 1668 C C . ARG A 1 210 ? 5.736 -1.963 -12.856 1.00 96.31 210 ARG A C 1
ATOM 1670 O O . ARG A 1 210 ? 5.608 -1.810 -11.646 1.00 96.31 210 ARG A O 1
ATOM 1677 N N . THR A 1 211 ? 4.862 -2.628 -13.593 1.00 96.62 211 THR A N 1
ATOM 1678 C CA . THR A 1 211 ? 3.700 -3.326 -13.045 1.00 96.62 211 THR A CA 1
ATOM 1679 C C . THR A 1 211 ? 3.889 -4.826 -13.255 1.00 96.62 211 THR A C 1
ATOM 1681 O O . THR A 1 211 ? 4.265 -5.221 -14.357 1.00 96.62 211 THR A O 1
ATOM 1684 N N . PRO A 1 212 ? 3.677 -5.680 -12.236 1.00 96.69 212 PRO A N 1
ATOM 1685 C CA . PRO A 1 212 ? 3.634 -7.120 -12.453 1.00 96.69 212 PRO A CA 1
ATOM 1686 C C . PRO A 1 212 ? 2.352 -7.501 -13.201 1.00 96.69 212 PRO A C 1
ATOM 1688 O O . PRO A 1 212 ? 1.313 -6.873 -13.016 1.00 96.69 212 PRO A O 1
ATOM 1691 N N . ASP A 1 213 ? 2.378 -8.576 -13.985 1.00 96.44 213 ASP A N 1
ATOM 1692 C CA . ASP A 1 213 ? 1.165 -9.056 -14.663 1.00 96.44 213 ASP A CA 1
ATOM 1693 C C . ASP A 1 213 ? 0.083 -9.492 -13.661 1.00 96.44 213 ASP A C 1
ATOM 1695 O O . ASP A 1 213 ? -1.113 -9.248 -13.856 1.00 96.44 213 ASP A O 1
ATOM 1699 N N . TRP A 1 214 ? 0.525 -10.110 -12.562 1.00 97.62 214 TRP A N 1
ATOM 1700 C CA . TRP A 1 214 ? -0.313 -10.618 -11.484 1.00 97.62 214 TRP A CA 1
ATOM 1701 C C . TRP A 1 214 ? 0.242 -10.243 -10.110 1.00 97.62 214 TRP A C 1
ATOM 1703 O O . TRP A 1 214 ? 1.445 -10.322 -9.863 1.00 97.62 214 TRP A O 1
ATOM 1713 N N . TYR A 1 215 ? -0.658 -9.900 -9.195 1.00 97.56 215 TYR A N 1
ATOM 1714 C CA . TYR A 1 215 ? -0.391 -9.722 -7.775 1.00 97.56 215 TYR A CA 1
ATOM 1715 C C . TYR A 1 215 ? -1.207 -10.739 -6.973 1.00 97.56 215 TYR A C 1
ATOM 1717 O O . TYR A 1 215 ? -2.434 -10.774 -7.077 1.00 97.56 215 TYR A O 1
ATOM 1725 N N . PHE A 1 216 ? -0.514 -11.553 -6.175 1.00 96.06 216 PHE A N 1
ATOM 1726 C CA . PHE A 1 216 ? -1.113 -12.569 -5.314 1.00 96.06 216 PHE A CA 1
ATOM 1727 C C . PHE A 1 216 ? -1.014 -12.137 -3.852 1.00 96.06 216 PHE A C 1
ATOM 1729 O O . PHE A 1 216 ? 0.082 -11.840 -3.370 1.00 96.06 216 PHE A O 1
ATOM 1736 N N . GLN A 1 217 ? -2.135 -12.131 -3.133 1.00 93.50 217 GLN A N 1
ATOM 1737 C CA . GLN A 1 217 ? -2.144 -11.856 -1.697 1.00 93.50 217 GLN A CA 1
ATOM 1738 C C . GLN A 1 217 ? -3.243 -12.643 -0.994 1.00 93.50 217 GLN A C 1
ATOM 1740 O O . GLN A 1 217 ? -4.407 -12.521 -1.351 1.00 93.50 217 GLN A O 1
ATOM 1745 N N . ALA A 1 218 ? -2.880 -13.372 0.063 1.00 89.88 218 ALA A N 1
ATOM 1746 C CA . ALA A 1 218 ? -3.854 -14.039 0.919 1.00 89.88 218 ALA A CA 1
ATOM 1747 C C . ALA A 1 218 ? -4.859 -13.030 1.500 1.00 89.88 218 ALA A C 1
ATOM 1749 O O . ALA A 1 218 ? -4.469 -12.024 2.109 1.00 89.88 218 ALA A O 1
ATOM 1750 N N . LEU A 1 219 ? -6.152 -13.305 1.330 1.00 86.94 219 LEU A N 1
ATOM 1751 C CA . LEU A 1 219 ? -7.211 -12.403 1.765 1.00 86.94 219 LEU A CA 1
ATOM 1752 C C . LEU A 1 219 ? -7.732 -12.765 3.156 1.00 86.94 219 LEU A C 1
ATOM 1754 O O . LEU A 1 219 ? -8.065 -13.903 3.467 1.00 86.94 219 LEU A O 1
ATOM 1758 N N . SER A 1 220 ? -7.850 -11.735 3.989 1.00 80.56 220 SER A N 1
ATOM 1759 C CA . SER A 1 220 ? -8.748 -11.729 5.143 1.00 80.56 220 SER A CA 1
ATOM 1760 C C . SER A 1 220 ? -9.848 -10.707 4.851 1.00 80.56 220 SER A C 1
ATOM 1762 O O . SER A 1 220 ? -10.687 -10.939 3.990 1.00 80.56 220 SER A O 1
ATOM 1764 N N . GLY A 1 221 ? -9.797 -9.509 5.433 1.00 77.38 221 GLY A N 1
ATOM 1765 C CA . GLY A 1 221 ? -10.748 -8.431 5.125 1.00 77.38 221 GLY A CA 1
ATOM 1766 C C . GLY A 1 221 ? -10.556 -7.727 3.770 1.00 77.38 221 GLY A C 1
ATOM 1767 O O . GLY A 1 221 ? -11.066 -6.626 3.597 1.00 77.38 221 GLY A O 1
ATOM 1768 N N . GLY A 1 222 ? -9.769 -8.285 2.841 1.00 85.19 222 GLY A N 1
ATOM 1769 C CA . GLY A 1 222 ? -9.581 -7.781 1.467 1.00 85.19 222 GLY A CA 1
ATOM 1770 C C . GLY A 1 222 ? -8.824 -6.452 1.289 1.00 85.19 222 GLY A C 1
ATOM 1771 O O . GLY A 1 222 ? -8.348 -6.157 0.195 1.00 85.19 222 GLY A O 1
ATOM 1772 N N . VAL A 1 223 ? -8.662 -5.659 2.351 1.00 87.50 223 VAL A N 1
ATOM 1773 C CA . VAL A 1 223 ? -8.126 -4.286 2.281 1.00 87.50 223 VAL A CA 1
ATOM 1774 C C . VAL A 1 223 ? -6.712 -4.189 1.708 1.00 87.50 223 VAL A C 1
ATOM 1776 O O . VAL A 1 223 ? -6.409 -3.209 1.035 1.00 87.50 223 VAL A O 1
ATOM 1779 N N . GLY A 1 224 ? -5.861 -5.195 1.939 1.00 90.31 224 GLY A N 1
ATOM 1780 C CA . GLY A 1 224 ? -4.505 -5.231 1.386 1.00 90.31 224 GLY A CA 1
ATOM 1781 C C . GLY A 1 224 ? -4.522 -5.161 -0.140 1.00 90.31 224 GLY A C 1
ATOM 1782 O O . GLY A 1 224 ? -3.945 -4.249 -0.731 1.00 90.31 224 GLY A O 1
ATOM 1783 N N . ALA A 1 225 ? -5.280 -6.063 -0.764 1.00 92.56 225 ALA A N 1
ATOM 1784 C CA . ALA A 1 225 ? -5.342 -6.190 -2.211 1.00 92.56 225 ALA A CA 1
ATOM 1785 C C . ALA A 1 225 ? -6.013 -4.964 -2.843 1.00 92.56 225 ALA A C 1
ATOM 1787 O O . ALA A 1 225 ? -5.540 -4.437 -3.851 1.00 92.56 225 ALA A O 1
ATOM 1788 N N . VAL A 1 226 ? -7.071 -4.448 -2.207 1.00 92.06 226 VAL A N 1
ATOM 1789 C CA . VAL A 1 226 ? -7.739 -3.209 -2.634 1.00 92.06 226 VAL A CA 1
ATOM 1790 C C . VAL A 1 226 ? -6.792 -2.008 -2.551 1.00 92.06 226 VAL A C 1
ATOM 1792 O O . VAL A 1 226 ? -6.747 -1.205 -3.486 1.00 92.06 226 VAL A O 1
ATOM 1795 N N . GLY A 1 227 ? -6.012 -1.896 -1.473 1.00 93.81 227 GLY A N 1
ATOM 1796 C CA . GLY A 1 227 ? -5.014 -0.843 -1.297 1.00 93.81 227 GLY A CA 1
ATOM 1797 C C . GLY A 1 227 ? -3.929 -0.898 -2.370 1.00 93.81 227 GLY A C 1
ATOM 1798 O O . GLY A 1 227 ? -3.687 0.103 -3.041 1.00 93.81 227 GLY A O 1
ATOM 1799 N N . VAL A 1 228 ? -3.342 -2.072 -2.618 1.00 95.88 228 VAL A N 1
ATOM 1800 C CA . VAL A 1 228 ? -2.346 -2.269 -3.689 1.00 95.88 228 VAL A CA 1
ATOM 1801 C C . VAL A 1 228 ? -2.923 -1.895 -5.057 1.00 95.88 228 VAL A C 1
ATOM 1803 O O . VAL A 1 228 ? -2.290 -1.155 -5.814 1.00 95.88 228 VAL A O 1
ATOM 1806 N N . MET A 1 229 ? -4.155 -2.318 -5.353 1.00 95.56 229 MET A N 1
ATOM 1807 C CA . MET A 1 229 ? -4.842 -1.958 -6.596 1.00 95.56 229 MET A CA 1
ATOM 1808 C C . MET A 1 229 ? -5.028 -0.447 -6.742 1.00 95.56 229 MET A C 1
ATOM 1810 O O . MET A 1 229 ? -4.828 0.107 -7.827 1.00 95.56 229 MET A O 1
ATOM 1814 N N . LYS A 1 230 ? -5.425 0.231 -5.658 1.00 95.25 230 LYS A N 1
ATOM 1815 C CA . LYS A 1 230 ? -5.530 1.693 -5.627 1.00 95.25 230 LYS A CA 1
ATOM 1816 C C . LYS A 1 230 ? -4.177 2.332 -5.918 1.00 95.25 230 LYS A C 1
ATOM 1818 O O . LYS A 1 230 ? -4.128 3.227 -6.755 1.00 95.25 230 LYS A O 1
ATOM 1823 N N . GLY A 1 231 ? -3.106 1.833 -5.302 1.00 95.88 231 GLY A N 1
ATOM 1824 C CA . GLY A 1 231 ? -1.742 2.305 -5.536 1.00 95.88 231 GLY A CA 1
ATOM 1825 C C . GLY A 1 231 ? -1.383 2.275 -7.019 1.00 95.88 231 GLY A C 1
ATOM 1826 O O . GLY A 1 231 ? -1.095 3.315 -7.602 1.00 95.88 231 GLY A O 1
ATOM 1827 N N . TYR A 1 232 ? -1.523 1.125 -7.679 1.00 97.25 232 TYR A N 1
ATOM 1828 C CA . TYR A 1 232 ? -1.242 1.024 -9.117 1.00 97.25 232 TYR A CA 1
ATOM 1829 C C . TYR A 1 232 ? -2.127 1.924 -9.988 1.00 97.25 232 TYR A C 1
ATOM 1831 O O . TYR A 1 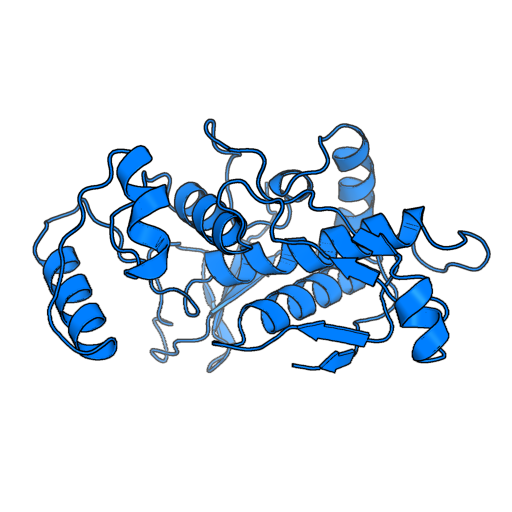232 ? -1.650 2.489 -10.971 1.00 97.25 232 TYR A O 1
ATOM 1839 N N . ARG A 1 233 ? -3.404 2.111 -9.634 1.00 95.50 233 ARG A N 1
ATOM 1840 C CA . ARG A 1 233 ? -4.285 3.053 -10.348 1.00 95.50 233 ARG A CA 1
ATOM 1841 C C . ARG A 1 233 ? -3.797 4.495 -10.227 1.00 95.50 233 ARG A C 1
ATOM 1843 O O . ARG A 1 233 ? -3.855 5.229 -11.209 1.00 95.50 233 ARG A O 1
ATOM 1850 N N . GLU A 1 234 ? -3.314 4.895 -9.056 1.00 94.38 234 GLU A N 1
ATOM 1851 C CA . GLU A 1 234 ? -2.731 6.223 -8.841 1.00 94.38 234 GLU A CA 1
ATOM 1852 C C . GLU A 1 234 ? -1.409 6.388 -9.591 1.00 94.38 234 GLU A C 1
ATOM 1854 O O . GLU A 1 234 ? -1.235 7.382 -10.292 1.00 94.38 234 GLU A O 1
ATOM 1859 N N . LEU A 1 235 ? -0.522 5.390 -9.536 1.00 94.94 235 LEU A N 1
ATOM 1860 C CA . LEU A 1 235 ? 0.720 5.381 -10.316 1.00 94.94 235 LEU A CA 1
ATOM 1861 C C . LEU A 1 235 ? 0.458 5.527 -11.812 1.00 94.94 235 LEU A C 1
ATOM 1863 O O . LEU A 1 235 ? 1.139 6.303 -12.481 1.00 94.94 235 LEU A O 1
ATOM 1867 N N . ARG A 1 236 ? -0.552 4.821 -12.330 1.00 94.38 236 ARG A N 1
ATOM 1868 C CA . ARG A 1 236 ? -0.930 4.895 -13.741 1.00 94.38 236 ARG A CA 1
ATOM 1869 C C . ARG A 1 236 ? -1.433 6.284 -14.118 1.00 94.38 236 ARG A C 1
ATOM 1871 O O . ARG A 1 236 ? -1.028 6.820 -15.143 1.00 94.38 236 ARG A O 1
ATOM 1878 N N . ARG A 1 237 ? -2.274 6.896 -13.277 1.00 92.31 237 ARG A N 1
ATOM 1879 C CA . ARG A 1 237 ? -2.741 8.282 -13.474 1.00 92.31 237 ARG A CA 1
ATOM 1880 C C . ARG A 1 237 ? -1.592 9.292 -13.454 1.00 92.31 237 ARG A C 1
ATOM 1882 O O . ARG A 1 237 ? -1.641 10.271 -14.184 1.00 92.31 237 ARG A O 1
ATOM 1889 N N . MET A 1 238 ? -0.552 9.034 -12.662 1.00 92.31 238 MET A N 1
ATOM 1890 C CA . MET A 1 238 ? 0.666 9.850 -12.615 1.00 92.31 238 MET A CA 1
ATOM 1891 C C . MET A 1 238 ? 1.672 9.541 -13.739 1.00 92.31 238 MET A C 1
ATOM 1893 O O . MET A 1 238 ? 2.743 10.143 -13.764 1.00 92.31 238 MET A O 1
ATOM 1897 N N . GLY A 1 239 ? 1.374 8.596 -14.639 1.00 92.75 239 GLY A N 1
ATOM 1898 C CA . GLY A 1 239 ? 2.282 8.184 -15.715 1.00 92.75 239 GLY A CA 1
ATOM 1899 C C . GLY A 1 239 ? 3.531 7.431 -15.239 1.00 92.75 239 GLY A C 1
ATOM 1900 O O . GLY A 1 239 ? 4.503 7.322 -15.982 1.00 92.75 239 GLY A O 1
ATOM 1901 N N . LEU A 1 240 ? 3.534 6.920 -14.003 1.00 94.38 240 LEU A N 1
ATOM 1902 C CA . LEU A 1 240 ? 4.669 6.180 -13.440 1.00 94.38 240 LEU A CA 1
ATOM 1903 C C . LEU A 1 240 ? 4.682 4.712 -13.875 1.00 94.38 240 LEU A C 1
ATOM 1905 O O . LEU A 1 240 ? 5.750 4.109 -13.961 1.00 94.38 240 LEU A O 1
ATOM 1909 N N . VAL A 1 241 ? 3.508 4.163 -14.191 1.00 95.62 241 VAL A N 1
ATOM 1910 C CA . VAL A 1 241 ? 3.308 2.826 -14.765 1.00 95.62 241 VAL A CA 1
ATOM 1911 C C . VAL A 1 241 ? 2.283 2.892 -15.898 1.00 95.62 241 VAL A C 1
ATOM 1913 O O . VAL A 1 241 ? 1.471 3.815 -15.952 1.00 95.62 241 VAL A O 1
ATOM 1916 N N . ASP A 1 242 ? 2.289 1.911 -16.793 1.00 94.62 242 ASP A N 1
ATOM 1917 C CA . ASP A 1 242 ? 1.389 1.842 -17.954 1.00 94.62 242 ASP A CA 1
ATOM 1918 C C . ASP A 1 242 ? 0.086 1.063 -17.682 1.00 94.62 242 ASP A C 1
ATOM 1920 O O . ASP A 1 242 ? -0.945 1.277 -18.332 1.00 94.62 242 ASP A O 1
ATOM 1924 N N . SER A 1 243 ? 0.108 0.192 -16.677 1.00 95.62 243 SER A N 1
ATOM 1925 C CA . SER A 1 243 ? -0.915 -0.818 -16.418 1.00 95.62 243 SER A CA 1
ATOM 1926 C C . SER A 1 243 ? -1.160 -1.023 -14.918 1.00 95.62 243 SER A C 1
ATOM 1928 O O . SER A 1 243 ? -0.407 -0.555 -14.063 1.00 95.62 243 SER A O 1
ATOM 1930 N N . VAL A 1 244 ? -2.260 -1.709 -14.593 1.00 97.25 244 VAL A N 1
ATOM 1931 C CA . VAL A 1 244 ? -2.638 -2.122 -13.230 1.00 97.25 244 VAL A CA 1
ATOM 1932 C C . VAL A 1 244 ? -2.616 -3.653 -13.203 1.00 97.25 244 VAL A C 1
ATOM 1934 O O . VAL A 1 244 ? -3.152 -4.248 -14.142 1.00 97.25 244 VAL A O 1
ATOM 1937 N N . PRO A 1 245 ? -2.025 -4.295 -12.178 1.00 97.31 245 PRO A N 1
ATOM 1938 C CA . PRO A 1 245 ? -1.878 -5.744 -12.157 1.00 97.31 245 PRO A CA 1
ATOM 1939 C C . PRO A 1 245 ? -3.241 -6.427 -12.040 1.00 97.31 245 PRO A C 1
ATOM 1941 O O . PRO A 1 245 ? -4.171 -5.895 -11.420 1.00 97.31 245 PRO A O 1
ATOM 1944 N N . LYS A 1 246 ? -3.346 -7.645 -12.574 1.00 97.38 246 LYS A N 1
ATOM 1945 C CA . LYS A 1 246 ? -4.452 -8.541 -12.220 1.00 97.38 246 LYS A CA 1
ATOM 1946 C C . LYS A 1 246 ? -4.248 -9.018 -10.785 1.00 97.38 246 LYS A C 1
ATOM 1948 O O . LYS A 1 246 ? -3.119 -9.255 -10.367 1.00 97.38 246 LYS A O 1
ATOM 1953 N N . ILE A 1 247 ? -5.326 -9.146 -10.021 1.00 94.31 247 ILE A N 1
ATOM 1954 C CA . ILE A 1 247 ? -5.250 -9.519 -8.606 1.00 94.31 247 ILE A CA 1
ATOM 1955 C C . ILE A 1 247 ? -5.856 -10.898 -8.408 1.00 94.31 247 ILE A C 1
ATOM 1957 O O . ILE A 1 247 ? -6.944 -11.178 -8.909 1.00 94.31 247 ILE A O 1
ATOM 1961 N N . ALA A 1 248 ? -5.147 -11.723 -7.647 1.00 92.31 248 ALA A N 1
ATOM 1962 C CA . ALA A 1 248 ? -5.617 -12.998 -7.139 1.00 92.31 248 ALA A CA 1
ATOM 1963 C C . ALA A 1 248 ? -5.448 -13.019 -5.616 1.00 92.31 248 ALA A C 1
ATOM 1965 O O . ALA A 1 248 ? -4.429 -12.563 -5.087 1.00 92.31 248 ALA A O 1
ATOM 1966 N N . GLY A 1 249 ? -6.446 -13.537 -4.908 1.00 81.44 249 GLY A N 1
ATOM 1967 C CA . GLY A 1 249 ? -6.416 -13.641 -3.457 1.00 81.44 249 GLY A CA 1
ATOM 1968 C C . GLY A 1 249 ? -7.345 -14.707 -2.917 1.00 81.44 249 GLY A C 1
ATOM 1969 O O . GLY A 1 249 ? -8.125 -15.249 -3.731 1.00 81.44 249 GLY A O 1
#

Secondary structure (DSSP, 8-state):
--TT-EEEETTT--EEE--TT--S-TTT--S-EEEE----TTHHHHHHHHHTTS-SSGGGGGGGSS-SS--S---------EEE-HHHHHHTT-TT-EEE-GGGSTTSSTHHHHHHHHHHHHT-PPPP---GGGHHHHHHTT-------S-HHHHHHHHHHHHHHSTTT-----GGG-HHHHHHHHHHHHHHHHHHHHHS--TT-SSSS---SEEE---SSSHHHHHHHHHHHHHHHTTS-S---EEE-